Protein AF-A0A5E5BKD4-F1 (afdb_monomer)

Organism: NCBI:txid2508287

Sequence (301 aa):
MRLITSFNDVFVVVASALLMFGTVWLTTSLPPWLGALISAALFWALSEIFVRRRRMALPALCYSFGFIAAFASIGFTGIEAVRGLGEYAPTSPETEGLWLNAQLLFALLLSYAGVGIGTLLYWRRFHVPVTIAMGIGGAVCLTWLFVLVLGENLIDAMRVADIVAGLAIFAWALRWDARDPQRTTIRSDIAFWLHLLAACMVTHPIFWAIMPDYPIAAIAVFVLLTLISLVIDRRALMMSSLLYVISAILNVMVTSTATQSLAVVAIVVGGALLILSAFWHPSRAAVLKLLPAQWRARLPR

Structure (mmCIF, N/CA/C/O backbone):
data_AF-A0A5E5BKD4-F1
#
_entry.id   AF-A0A5E5BKD4-F1
#
loop_
_atom_site.group_PDB
_atom_site.id
_atom_site.type_symbol
_atom_site.label_atom_id
_atom_site.label_alt_id
_atom_site.label_comp_id
_atom_site.label_asym_id
_atom_site.label_entity_id
_atom_site.label_seq_id
_atom_site.pdbx_PDB_ins_code
_atom_site.Cartn_x
_atom_site.Cartn_y
_atom_site.Cartn_z
_atom_site.occupancy
_atom_site.B_iso_or_equiv
_atom_site.auth_seq_id
_atom_site.auth_comp_id
_atom_site.auth_asym_id
_atom_site.auth_atom_id
_atom_site.pdbx_PDB_model_num
ATOM 1 N N . MET A 1 1 ? 7.547 -1.290 17.028 1.00 46.94 1 MET A N 1
ATOM 2 C CA . MET A 1 1 ? 8.523 -0.274 16.552 1.00 46.94 1 MET A CA 1
ATOM 3 C C . MET A 1 1 ? 8.038 1.139 16.879 1.00 46.94 1 MET A C 1
ATOM 5 O O . MET A 1 1 ? 6.863 1.409 16.673 1.00 46.94 1 MET A O 1
ATOM 9 N N . ARG A 1 2 ? 8.886 2.038 17.404 1.00 46.84 2 ARG A N 1
ATOM 10 C CA . ARG A 1 2 ? 8.563 3.479 17.486 1.00 46.84 2 ARG A CA 1
ATOM 11 C C . ARG A 1 2 ? 8.948 4.108 16.136 1.00 46.84 2 ARG A C 1
ATOM 13 O O . ARG A 1 2 ? 10.128 4.135 15.818 1.00 46.84 2 ARG A O 1
ATOM 20 N N . LEU A 1 3 ? 7.968 4.524 15.328 1.00 54.09 3 LEU A N 1
ATOM 21 C CA . LEU A 1 3 ? 8.172 4.941 13.925 1.00 54.09 3 LEU A CA 1
ATOM 22 C C . LEU A 1 3 ? 8.811 6.333 13.747 1.00 54.09 3 LEU A C 1
ATOM 24 O O . LEU A 1 3 ? 9.322 6.616 12.672 1.00 54.09 3 LEU A O 1
ATOM 28 N N . ILE A 1 4 ? 8.817 7.178 14.783 1.00 56.12 4 ILE A N 1
ATOM 29 C CA . ILE A 1 4 ? 9.504 8.478 14.801 1.00 56.12 4 ILE A CA 1
ATOM 30 C C . ILE A 1 4 ? 10.088 8.650 16.208 1.00 56.12 4 ILE A C 1
ATOM 32 O O . ILE A 1 4 ? 9.385 9.052 17.131 1.00 56.12 4 ILE A O 1
ATOM 36 N N . THR A 1 5 ? 11.342 8.252 16.427 1.00 58.50 5 THR A N 1
ATOM 37 C CA . THR A 1 5 ? 12.022 8.443 17.728 1.00 58.50 5 THR A CA 1
ATOM 38 C C . THR A 1 5 ? 12.967 9.634 17.739 1.00 58.50 5 THR A C 1
ATOM 40 O O . THR A 1 5 ? 13.358 10.077 18.815 1.00 58.50 5 THR A O 1
ATOM 43 N N . SER A 1 6 ? 13.341 10.160 16.570 1.00 68.50 6 SER A N 1
ATOM 44 C CA . SER A 1 6 ? 14.311 11.243 16.451 1.00 68.50 6 SER A CA 1
ATOM 45 C C . SER A 1 6 ? 14.058 12.060 15.185 1.00 68.50 6 SER A C 1
ATOM 47 O O . SER A 1 6 ? 13.850 11.493 14.117 1.00 68.50 6 SER A O 1
ATOM 49 N N . PHE A 1 7 ? 14.141 13.389 15.286 1.00 83.69 7 PHE A N 1
ATOM 50 C CA . PHE A 1 7 ? 14.171 14.319 14.144 1.00 83.69 7 PHE A CA 1
ATOM 51 C C . PHE A 1 7 ? 15.230 13.924 13.089 1.00 83.69 7 PHE A C 1
ATOM 53 O O . PHE A 1 7 ? 15.078 14.195 11.900 1.00 83.69 7 PHE A O 1
ATOM 60 N N . ASN A 1 8 ? 16.262 13.193 13.520 1.00 88.56 8 ASN A N 1
ATOM 61 C CA . ASN A 1 8 ? 17.289 12.608 12.668 1.00 88.56 8 ASN A CA 1
ATOM 62 C C . ASN A 1 8 ? 16.731 11.643 11.602 1.00 88.56 8 ASN A C 1
ATOM 64 O O . ASN A 1 8 ? 17.216 11.650 10.475 1.00 88.56 8 ASN A O 1
ATOM 68 N N . ASP A 1 9 ? 15.702 10.848 11.916 1.00 91.19 9 ASP A N 1
ATOM 69 C CA . ASP A 1 9 ? 15.107 9.906 10.954 1.00 91.19 9 ASP A CA 1
ATOM 70 C C . ASP A 1 9 ? 14.473 10.657 9.776 1.00 91.19 9 ASP A C 1
ATOM 72 O O . ASP A 1 9 ? 14.642 10.268 8.620 1.00 91.19 9 ASP A O 1
ATOM 76 N N . VAL A 1 10 ? 13.791 11.770 10.065 1.00 91.25 10 VAL A N 1
ATOM 77 C CA . VAL A 1 10 ? 13.170 12.629 9.048 1.00 91.25 10 VAL A CA 1
ATOM 78 C C . VAL A 1 10 ? 14.241 13.291 8.187 1.00 91.25 10 VAL A C 1
ATOM 80 O O . VAL A 1 10 ? 14.150 13.242 6.962 1.00 91.25 10 VAL A O 1
ATOM 83 N N . PHE A 1 11 ? 15.288 13.848 8.805 1.00 94.00 11 PHE A N 1
ATOM 84 C CA . PHE A 1 11 ? 16.399 14.463 8.076 1.00 94.00 11 PHE A CA 1
ATOM 85 C C . PHE A 1 11 ? 17.062 13.479 7.101 1.00 94.00 11 PHE A C 1
ATOM 87 O O . PHE A 1 11 ? 17.292 13.817 5.941 1.00 94.00 11 PHE A O 1
ATOM 94 N N . VAL A 1 12 ? 17.308 12.239 7.538 1.00 95.12 12 VAL A N 1
ATOM 95 C CA . VAL A 1 12 ? 17.889 11.183 6.694 1.00 95.12 12 VAL A CA 1
ATOM 96 C C . VAL A 1 12 ? 16.982 10.840 5.510 1.00 95.12 12 VAL A C 1
ATOM 98 O O . VAL A 1 12 ? 17.474 10.686 4.392 1.00 95.12 12 VAL A O 1
ATOM 101 N N . VAL A 1 13 ? 15.666 10.747 5.718 1.00 95.50 13 VAL A N 1
ATOM 102 C CA . VAL A 1 13 ? 14.711 10.485 4.626 1.00 95.50 13 VAL A CA 1
ATOM 103 C C . VAL A 1 13 ? 14.666 11.639 3.629 1.00 95.50 13 VAL A C 1
ATOM 105 O O . VAL A 1 13 ? 14.677 11.399 2.427 1.00 95.50 13 VAL A O 1
ATOM 108 N N . VAL A 1 14 ? 14.677 12.889 4.092 1.00 96.19 14 VAL A N 1
ATOM 109 C CA . VAL A 1 14 ? 14.694 14.053 3.192 1.00 96.19 14 VAL A CA 1
ATOM 110 C C . VAL A 1 14 ? 16.001 14.108 2.396 1.00 96.19 14 VAL A C 1
ATOM 112 O O . VAL A 1 14 ? 15.972 14.254 1.176 1.00 96.19 14 VAL A O 1
ATOM 115 N N . ALA A 1 15 ? 17.149 13.928 3.055 1.00 97.12 15 ALA A N 1
ATOM 116 C CA . ALA A 1 15 ? 18.452 13.936 2.393 1.00 97.12 15 ALA A CA 1
ATOM 117 C C . ALA A 1 15 ? 18.586 12.802 1.362 1.00 97.12 15 ALA A C 1
ATOM 119 O O . ALA A 1 15 ? 19.076 13.018 0.255 1.00 97.12 15 ALA A O 1
ATOM 120 N N . SER A 1 16 ? 18.116 11.599 1.699 1.00 97.00 16 SER A N 1
ATOM 121 C CA . SER A 1 16 ? 18.092 10.477 0.757 1.00 97.00 16 SER A CA 1
ATOM 122 C C . SER A 1 16 ? 17.102 10.700 -0.385 1.00 97.00 16 SER A C 1
ATOM 124 O O . SER A 1 16 ? 17.442 10.392 -1.519 1.00 97.00 16 SER A O 1
ATOM 126 N N . ALA A 1 17 ? 15.930 11.294 -0.146 1.00 96.81 17 ALA A N 1
ATOM 127 C CA . ALA A 1 17 ? 14.998 11.648 -1.216 1.00 96.81 17 ALA A CA 1
ATOM 128 C C . ALA A 1 17 ? 15.624 12.636 -2.217 1.00 96.81 17 ALA A C 1
ATOM 130 O O . ALA A 1 17 ? 15.510 12.427 -3.422 1.00 96.81 17 ALA A O 1
ATOM 131 N N . LEU A 1 18 ? 16.350 13.652 -1.735 1.00 97.81 18 LEU A N 1
ATOM 132 C CA . LEU A 1 18 ? 17.100 14.583 -2.589 1.00 97.81 18 LEU A CA 1
ATOM 133 C C . LEU A 1 18 ? 18.214 13.878 -3.376 1.00 97.81 18 LEU A C 1
ATOM 135 O O . LEU A 1 18 ? 18.379 14.133 -4.568 1.00 97.81 18 LEU A O 1
ATOM 139 N N . LEU A 1 19 ? 18.946 12.959 -2.737 1.00 97.81 19 LEU A N 1
ATOM 140 C CA . LEU A 1 19 ? 19.961 12.139 -3.405 1.00 97.81 19 LEU A CA 1
ATOM 141 C C . LEU A 1 19 ? 19.348 11.279 -4.520 1.00 97.81 19 LEU A C 1
ATOM 143 O O . LEU A 1 19 ? 19.903 11.204 -5.617 1.00 97.81 19 LEU A O 1
ATOM 147 N N . MET A 1 20 ? 18.204 10.645 -4.257 1.00 97.38 20 MET A N 1
ATOM 148 C CA . MET A 1 20 ? 17.513 9.823 -5.251 1.00 97.38 20 MET A CA 1
ATOM 149 C C . MET A 1 20 ? 16.960 10.673 -6.388 1.00 97.38 20 MET A C 1
ATOM 151 O O . MET A 1 20 ? 17.123 10.300 -7.544 1.00 97.38 20 MET A O 1
ATOM 155 N N . PHE A 1 21 ? 16.395 11.843 -6.085 1.00 97.06 21 PHE A N 1
ATOM 156 C CA . PHE A 1 21 ? 15.967 12.798 -7.103 1.00 97.06 21 PHE A CA 1
ATOM 157 C C . PHE A 1 21 ? 17.129 13.201 -8.021 1.00 97.06 21 PHE A C 1
ATOM 159 O O . PHE A 1 21 ? 17.024 13.071 -9.239 1.00 97.06 21 PHE A O 1
ATOM 166 N N . GLY A 1 22 ? 18.265 13.611 -7.445 1.00 97.50 22 GLY A N 1
ATOM 167 C CA . GLY A 1 22 ? 19.459 13.969 -8.214 1.00 97.50 22 GLY A CA 1
ATOM 168 C C . GLY A 1 22 ? 19.999 12.800 -9.041 1.00 97.50 22 GLY A C 1
ATOM 169 O O . GLY A 1 22 ? 20.386 12.987 -10.190 1.00 97.50 22 GLY A O 1
ATOM 170 N N . THR A 1 23 ? 19.964 11.581 -8.496 1.00 96.62 23 THR A N 1
ATOM 171 C CA . THR A 1 23 ? 20.394 10.373 -9.216 1.00 96.62 23 THR A CA 1
ATOM 172 C C . THR A 1 23 ? 19.500 10.096 -10.418 1.00 96.62 23 THR A C 1
ATOM 174 O O . THR A 1 23 ? 20.003 9.889 -11.520 1.00 96.62 23 THR A O 1
ATOM 177 N N . VAL A 1 24 ? 18.178 10.106 -10.230 1.00 94.50 24 VAL A N 1
ATOM 178 C CA . VAL A 1 24 ? 17.222 9.892 -11.324 1.00 94.50 24 VAL A CA 1
ATOM 179 C C . VAL A 1 24 ? 17.423 10.953 -12.403 1.00 94.50 24 VAL A C 1
ATOM 181 O O . VAL A 1 24 ? 17.514 10.606 -13.574 1.00 94.50 24 VAL A O 1
ATOM 184 N N . TRP A 1 25 ? 17.604 12.219 -12.016 1.00 96.44 25 TRP A N 1
ATOM 185 C CA . TRP A 1 25 ? 17.859 13.309 -12.960 1.00 96.44 25 TRP A CA 1
ATOM 186 C C . TRP A 1 25 ? 19.148 13.108 -13.772 1.00 96.44 25 TRP A C 1
ATOM 188 O O . TRP A 1 25 ? 19.137 13.229 -14.995 1.00 96.44 25 TRP A O 1
ATOM 198 N N . LEU A 1 26 ? 20.254 12.753 -13.112 1.00 96.50 26 LEU A N 1
ATOM 199 C CA . LEU A 1 26 ? 21.554 12.537 -13.760 1.00 96.50 26 LEU A CA 1
ATOM 200 C C . LEU A 1 26 ? 21.604 11.275 -14.630 1.00 96.50 26 LEU A C 1
ATOM 202 O O . LEU A 1 26 ? 22.435 11.185 -15.529 1.00 96.50 26 LEU A O 1
ATOM 206 N N . THR A 1 27 ? 20.732 10.301 -14.370 1.00 95.25 27 THR A N 1
ATOM 207 C CA . THR A 1 27 ? 20.682 9.033 -15.114 1.00 95.25 27 THR A CA 1
ATOM 208 C C . THR A 1 27 ? 19.693 9.054 -16.279 1.00 95.25 27 THR A C 1
ATOM 210 O O . THR A 1 27 ? 19.587 8.056 -16.983 1.00 95.25 27 THR A O 1
ATOM 213 N N . THR A 1 28 ? 19.026 10.184 -16.546 1.00 91.81 28 THR A N 1
ATOM 214 C CA . THR A 1 28 ? 18.088 10.337 -17.678 1.00 91.81 28 THR A CA 1
ATOM 215 C C . THR A 1 28 ? 18.731 10.106 -19.046 1.00 91.81 28 THR A C 1
ATOM 217 O O . THR A 1 28 ? 18.066 9.615 -19.951 1.00 91.81 28 THR A O 1
ATOM 220 N N . SER A 1 29 ? 20.022 10.415 -19.197 1.00 93.06 29 SER A N 1
ATOM 221 C CA . SER A 1 29 ? 20.776 10.160 -20.433 1.00 93.06 29 SER A CA 1
ATOM 222 C C . SER A 1 29 ? 21.248 8.707 -20.578 1.00 93.06 29 SER A C 1
ATOM 224 O O . SER A 1 29 ? 21.808 8.349 -21.612 1.00 93.06 29 SER A O 1
ATOM 226 N N . LEU A 1 30 ? 21.100 7.882 -19.537 1.00 91.75 30 LEU A N 1
ATOM 227 C CA . LEU A 1 30 ? 21.454 6.463 -19.561 1.00 91.75 30 LEU A CA 1
ATOM 228 C C . LEU A 1 30 ? 20.245 5.619 -19.988 1.00 91.75 30 LEU A C 1
ATOM 230 O O . LEU A 1 30 ? 19.106 6.069 -19.865 1.00 91.75 30 LEU A O 1
ATOM 234 N N . PRO A 1 31 ? 20.459 4.360 -20.412 1.00 90.00 31 PRO A N 1
ATOM 235 C CA . PRO A 1 31 ? 19.358 3.428 -20.611 1.00 90.00 31 PRO A CA 1
ATOM 236 C C . PRO A 1 31 ? 18.480 3.334 -19.346 1.00 90.00 31 PRO A C 1
ATOM 238 O O . PRO A 1 31 ? 19.030 3.151 -18.252 1.00 90.00 31 PRO A O 1
ATOM 241 N N . PRO A 1 32 ? 17.139 3.410 -19.440 1.00 89.69 32 PRO A N 1
ATOM 242 C CA . PRO A 1 32 ? 16.294 3.543 -18.249 1.00 89.69 32 PRO A CA 1
ATOM 243 C C . PRO A 1 32 ? 16.401 2.361 -17.265 1.00 89.69 32 PRO A C 1
ATOM 245 O O . PRO A 1 32 ? 16.364 2.556 -16.048 1.00 89.69 32 PRO A O 1
ATOM 248 N N . TRP A 1 33 ? 16.649 1.145 -17.767 1.00 87.81 33 TRP A N 1
ATOM 249 C CA . TRP A 1 33 ? 16.914 -0.037 -16.934 1.00 87.81 33 TRP A CA 1
ATOM 250 C C . TRP A 1 33 ? 18.193 0.106 -16.091 1.00 87.81 33 TRP A C 1
ATOM 252 O O . TRP A 1 33 ? 18.252 -0.376 -14.958 1.00 87.81 33 TRP A O 1
ATOM 262 N N . LEU A 1 34 ? 19.210 0.804 -16.612 1.00 90.88 34 LEU A N 1
ATOM 263 C CA . LEU A 1 34 ? 20.454 1.076 -15.897 1.00 90.88 34 LEU A CA 1
ATOM 264 C C . LEU A 1 34 ? 20.232 2.138 -14.816 1.00 90.88 34 LEU A C 1
ATOM 266 O O . LEU A 1 34 ? 20.712 1.974 -13.696 1.00 90.88 34 LEU A O 1
ATOM 270 N N . GLY A 1 35 ? 19.443 3.178 -15.107 1.00 93.31 35 GLY A N 1
ATOM 271 C CA . GLY A 1 35 ? 19.014 4.160 -14.102 1.00 93.31 35 GLY A CA 1
ATOM 272 C C . GLY A 1 35 ? 18.247 3.512 -12.939 1.00 93.31 35 GLY A C 1
ATOM 273 O O . GLY A 1 35 ? 18.502 3.816 -11.767 1.00 93.31 35 GLY A O 1
ATOM 274 N N . ALA A 1 36 ? 17.374 2.545 -13.241 1.00 93.06 36 ALA A N 1
ATOM 275 C CA . ALA A 1 36 ? 16.662 1.758 -12.236 1.00 93.06 36 ALA A CA 1
ATOM 276 C C . ALA A 1 36 ? 17.609 0.878 -11.396 1.00 93.06 36 ALA A C 1
ATOM 278 O O . ALA A 1 36 ? 17.498 0.859 -10.168 1.00 93.06 36 ALA A O 1
ATOM 279 N N . LEU A 1 37 ? 18.593 0.215 -12.017 1.00 93.50 37 LEU A N 1
ATOM 280 C CA . LEU A 1 37 ? 19.619 -0.560 -11.303 1.00 93.50 37 LEU A CA 1
ATOM 281 C C . LEU A 1 37 ? 20.487 0.307 -10.385 1.00 93.50 37 LEU A C 1
ATOM 283 O O . LEU A 1 37 ? 20.736 -0.079 -9.243 1.00 93.50 37 LEU A O 1
ATOM 287 N N . ILE A 1 38 ? 20.924 1.480 -10.853 1.00 96.31 38 ILE A N 1
ATOM 288 C CA . ILE A 1 38 ? 21.680 2.443 -10.037 1.00 96.31 38 ILE A CA 1
ATOM 289 C C . ILE A 1 38 ? 20.829 2.873 -8.837 1.00 96.31 38 ILE A C 1
ATOM 291 O O . ILE A 1 38 ? 21.308 2.867 -7.702 1.00 96.31 38 ILE A O 1
ATOM 295 N N . SER A 1 39 ? 19.546 3.170 -9.065 1.00 96.25 39 SER A N 1
ATOM 296 C CA . SER A 1 39 ? 18.613 3.529 -7.991 1.00 96.25 39 SER A CA 1
ATOM 297 C C . SER A 1 39 ? 18.440 2.396 -6.971 1.00 96.25 39 SER A C 1
ATOM 299 O O . SER A 1 39 ? 18.497 2.629 -5.761 1.00 96.25 39 SER A O 1
ATOM 301 N N . ALA A 1 40 ? 18.292 1.152 -7.434 1.00 96.44 40 ALA A N 1
ATOM 302 C CA . ALA A 1 40 ? 18.211 -0.022 -6.568 1.00 96.44 40 ALA A CA 1
ATOM 303 C C . ALA A 1 40 ? 19.500 -0.224 -5.751 1.00 96.44 40 ALA A C 1
ATOM 305 O O . ALA A 1 40 ? 19.440 -0.489 -4.547 1.00 96.44 40 ALA A O 1
ATOM 306 N N . ALA A 1 41 ? 20.669 -0.049 -6.375 1.00 97.06 41 ALA A N 1
ATOM 307 C CA . ALA A 1 41 ? 21.965 -0.143 -5.709 1.00 97.06 41 ALA A CA 1
ATOM 308 C C . ALA A 1 41 ? 22.136 0.935 -4.626 1.00 97.06 41 ALA A C 1
ATOM 310 O O . ALA A 1 41 ? 22.614 0.633 -3.530 1.00 97.06 41 ALA A O 1
ATOM 311 N N . LEU A 1 42 ? 21.691 2.169 -4.887 1.00 97.69 42 LEU A N 1
ATOM 312 C CA . LEU A 1 42 ? 21.705 3.242 -3.892 1.00 97.69 42 LEU A CA 1
ATOM 313 C C . LEU A 1 42 ? 20.774 2.950 -2.718 1.00 97.69 42 LEU A C 1
ATOM 315 O O . LEU A 1 42 ? 21.213 3.062 -1.573 1.00 97.69 42 LEU A O 1
ATOM 319 N N . PHE A 1 43 ? 19.531 2.517 -2.961 1.00 97.94 43 PHE A N 1
ATOM 320 C CA . PHE A 1 43 ? 18.638 2.118 -1.868 1.00 97.94 43 PHE A CA 1
ATOM 321 C C . PHE A 1 43 ? 19.239 0.985 -1.034 1.00 97.94 43 PHE A C 1
ATOM 323 O O . PHE A 1 43 ? 19.191 1.038 0.193 1.00 97.94 43 PHE A O 1
ATOM 330 N N . TRP A 1 44 ? 19.874 -0.004 -1.669 1.00 97.88 44 TRP A N 1
ATOM 331 C CA . TRP A 1 44 ? 20.572 -1.073 -0.956 1.00 97.88 44 TRP A CA 1
ATOM 332 C C . TRP A 1 44 ? 21.727 -0.547 -0.091 1.00 97.88 44 TRP A C 1
ATOM 334 O O . TRP A 1 44 ? 21.831 -0.902 1.086 1.00 97.88 44 TRP A O 1
ATOM 344 N N . ALA A 1 45 ? 22.580 0.319 -0.648 1.00 97.75 45 ALA A N 1
ATOM 345 C CA . ALA A 1 45 ? 23.715 0.908 0.062 1.00 97.75 45 ALA A CA 1
ATOM 346 C C . ALA A 1 45 ? 23.263 1.772 1.252 1.00 97.75 45 ALA A C 1
ATOM 348 O O . ALA A 1 45 ? 23.792 1.640 2.360 1.00 97.75 45 ALA A O 1
ATOM 349 N N . LEU A 1 46 ? 22.237 2.604 1.052 1.00 97.38 46 LEU A N 1
ATOM 350 C CA . LEU A 1 46 ? 21.618 3.398 2.113 1.00 97.38 46 LEU A CA 1
ATOM 351 C C . LEU A 1 46 ? 21.018 2.498 3.198 1.00 97.38 46 LEU A C 1
ATOM 353 O O . LEU A 1 46 ? 21.212 2.765 4.387 1.00 97.38 46 LEU A O 1
ATOM 357 N N . SER A 1 47 ? 20.358 1.401 2.825 1.00 97.25 47 SER A N 1
ATOM 358 C CA . SER A 1 47 ? 19.815 0.436 3.784 1.00 97.25 47 SER A CA 1
ATOM 359 C C . SER A 1 47 ? 20.897 -0.285 4.584 1.00 97.25 47 SER A C 1
ATOM 361 O O . SER A 1 47 ? 20.741 -0.491 5.789 1.00 97.25 47 SER A O 1
ATOM 363 N N . GLU A 1 48 ? 22.043 -0.602 3.988 1.00 97.31 48 GLU A N 1
ATOM 364 C CA . GLU A 1 48 ? 23.170 -1.190 4.719 1.00 97.31 48 GLU A CA 1
ATOM 365 C C . GLU A 1 48 ? 23.677 -0.262 5.837 1.00 97.31 48 GLU A C 1
ATOM 367 O O . GLU A 1 48 ? 24.032 -0.726 6.923 1.00 97.31 48 GLU A O 1
ATOM 372 N N . ILE A 1 49 ? 23.646 1.053 5.621 1.00 95.88 49 ILE A N 1
ATOM 373 C CA . ILE A 1 49 ? 24.084 2.041 6.613 1.00 95.88 49 ILE A CA 1
ATOM 374 C C . ILE A 1 49 ? 22.963 2.351 7.613 1.00 95.88 49 ILE A C 1
ATOM 376 O O . ILE A 1 49 ? 23.123 2.153 8.819 1.00 95.88 49 ILE A O 1
ATOM 380 N N . PHE A 1 50 ? 21.822 2.846 7.141 1.00 94.8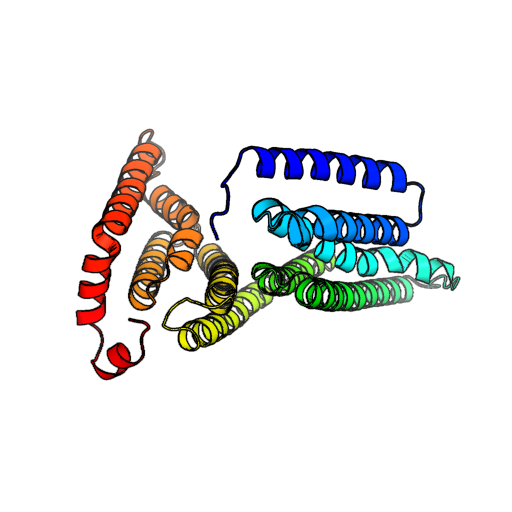8 50 PHE A N 1
ATOM 381 C CA . PHE A 1 50 ? 20.790 3.425 8.004 1.00 94.88 50 PHE A CA 1
ATOM 382 C C . PHE A 1 50 ? 19.832 2.382 8.588 1.00 94.88 50 PHE A C 1
ATOM 384 O O . PHE A 1 50 ? 19.394 2.523 9.731 1.00 94.88 50 PHE A O 1
ATOM 391 N N . VAL A 1 51 ? 19.552 1.304 7.853 1.00 94.56 51 VAL A N 1
ATOM 392 C CA . VAL A 1 51 ? 18.647 0.239 8.313 1.00 94.56 51 VAL A CA 1
ATOM 393 C C . VAL A 1 51 ? 19.423 -0.805 9.103 1.00 94.56 51 VAL A C 1
ATOM 395 O O . VAL A 1 51 ? 19.101 -1.067 10.258 1.00 94.56 51 VAL A O 1
ATOM 398 N N . ARG A 1 52 ? 20.494 -1.372 8.536 1.00 93.94 52 ARG A N 1
ATOM 399 C CA . ARG A 1 52 ? 21.222 -2.470 9.190 1.00 93.94 52 ARG A CA 1
ATOM 400 C C . ARG A 1 52 ? 22.099 -1.993 10.347 1.00 93.94 52 ARG A C 1
ATOM 402 O O . ARG A 1 52 ? 22.026 -2.564 11.435 1.00 93.94 52 ARG A O 1
ATOM 409 N N . ARG A 1 53 ? 22.943 -0.976 10.126 1.00 92.25 53 ARG A N 1
ATOM 410 C CA . ARG A 1 53 ? 23.883 -0.497 11.159 1.00 92.25 53 ARG A CA 1
ATOM 411 C C . ARG A 1 53 ? 23.223 0.475 12.133 1.00 92.25 53 ARG A C 1
ATOM 413 O O . ARG A 1 53 ? 23.380 0.301 13.336 1.00 92.25 53 ARG A O 1
ATOM 420 N N . ARG A 1 54 ? 22.473 1.468 11.637 1.00 90.25 54 ARG A N 1
ATOM 421 C CA . ARG A 1 54 ? 21.835 2.491 12.493 1.00 90.25 54 ARG A CA 1
ATOM 422 C C . ARG A 1 54 ? 20.434 2.129 13.004 1.00 90.25 54 ARG A C 1
ATOM 424 O O . ARG A 1 54 ? 19.939 2.833 13.875 1.00 90.25 54 ARG A O 1
ATOM 431 N N . ARG A 1 55 ? 19.822 1.036 12.524 1.00 89.69 55 ARG A N 1
ATOM 432 C CA . ARG A 1 55 ? 18.525 0.503 12.998 1.00 89.69 55 ARG A CA 1
ATOM 433 C C . ARG A 1 55 ? 17.382 1.533 13.009 1.00 89.69 55 ARG A C 1
ATOM 435 O O . ARG A 1 55 ? 16.542 1.514 13.906 1.00 89.69 55 ARG A O 1
ATOM 442 N N . MET A 1 56 ? 17.347 2.421 12.014 1.00 90.62 56 MET A N 1
ATOM 443 C CA . MET A 1 56 ? 16.312 3.455 11.876 1.00 90.62 56 MET A CA 1
ATOM 444 C C . MET A 1 56 ? 15.042 2.890 11.229 1.00 90.62 56 MET A C 1
ATOM 446 O O . MET A 1 56 ? 15.127 2.121 10.271 1.00 90.62 56 MET A O 1
ATOM 450 N N . ALA A 1 57 ? 13.863 3.279 11.725 1.00 89.00 57 ALA A N 1
ATOM 451 C CA . ALA A 1 57 ? 12.590 2.686 11.300 1.00 89.00 57 ALA A CA 1
ATOM 452 C C . ALA A 1 57 ? 11.974 3.388 10.079 1.00 89.00 57 ALA A C 1
ATOM 454 O O . ALA A 1 57 ? 11.549 2.716 9.139 1.00 89.00 57 ALA A O 1
ATOM 455 N N . LEU A 1 58 ? 11.944 4.726 10.066 1.00 91.31 58 LEU A N 1
ATOM 456 C CA . LEU A 1 58 ? 11.350 5.490 8.963 1.00 91.31 58 LEU A CA 1
ATOM 457 C C . LEU A 1 58 ? 12.155 5.343 7.653 1.00 91.31 58 LEU A C 1
ATOM 459 O O . LEU A 1 58 ? 11.550 4.982 6.642 1.00 91.31 58 LEU A O 1
ATOM 463 N N . PRO A 1 59 ? 13.501 5.484 7.648 1.00 93.94 59 PRO A N 1
ATOM 464 C CA . PRO A 1 59 ? 14.307 5.160 6.473 1.00 93.94 59 PRO A CA 1
ATOM 465 C C . PRO A 1 59 ? 14.098 3.725 5.980 1.00 93.94 59 PRO A C 1
ATOM 467 O O . PRO A 1 59 ? 14.036 3.500 4.777 1.00 93.94 59 PRO A O 1
ATOM 470 N N . ALA A 1 60 ? 13.924 2.749 6.883 1.00 94.19 60 ALA A N 1
ATOM 471 C CA . ALA A 1 60 ? 13.687 1.362 6.483 1.00 94.19 60 ALA A CA 1
ATOM 472 C C . ALA A 1 60 ? 12.414 1.198 5.649 1.00 94.19 60 ALA A C 1
ATOM 474 O O . ALA A 1 60 ? 12.426 0.445 4.673 1.00 94.19 60 ALA A O 1
ATOM 475 N N . LEU A 1 61 ? 11.349 1.922 6.004 1.00 94.00 61 LEU A N 1
ATOM 476 C CA . LEU A 1 61 ? 10.106 1.945 5.239 1.00 94.00 61 LEU A CA 1
ATOM 477 C C . LEU A 1 61 ? 10.341 2.554 3.852 1.00 94.00 61 LEU A C 1
ATOM 479 O O . LEU A 1 61 ? 10.077 1.886 2.851 1.00 94.00 61 LEU A O 1
ATOM 483 N N . CYS A 1 62 ? 10.912 3.760 3.785 1.00 96.12 62 CYS A N 1
ATOM 484 C CA . CYS A 1 62 ? 11.161 4.467 2.525 1.00 96.12 62 CYS A CA 1
ATOM 485 C C . CYS A 1 62 ? 12.092 3.690 1.583 1.00 96.12 62 CYS A C 1
ATOM 487 O O . CYS A 1 62 ? 11.803 3.570 0.395 1.00 96.12 62 CYS A O 1
ATOM 489 N N . TYR A 1 63 ? 13.184 3.125 2.101 1.00 97.06 63 TYR A N 1
ATOM 490 C CA . TYR A 1 63 ? 14.168 2.419 1.278 1.00 97.06 63 TYR A CA 1
ATOM 491 C C . TYR A 1 63 ? 13.669 1.052 0.824 1.00 97.06 63 TYR A C 1
ATOM 493 O O . TYR A 1 63 ? 13.986 0.644 -0.287 1.00 97.06 63 TYR A O 1
ATOM 501 N N . SER A 1 64 ? 12.852 0.361 1.630 1.00 96.69 64 SER A N 1
ATOM 502 C CA . SER A 1 64 ? 12.214 -0.887 1.189 1.00 96.69 64 SER A CA 1
ATOM 503 C C . SER A 1 64 ? 11.254 -0.645 0.024 1.00 96.69 64 SER A C 1
ATOM 505 O O . SER A 1 64 ? 11.294 -1.379 -0.961 1.00 96.69 64 SER A O 1
ATOM 507 N N . PHE A 1 65 ? 10.449 0.421 0.104 1.00 96.31 65 PHE A N 1
ATOM 508 C CA . PHE A 1 65 ? 9.555 0.833 -0.973 1.00 96.31 65 PHE A CA 1
ATOM 509 C C . PHE A 1 65 ? 10.345 1.198 -2.229 1.00 96.31 65 PHE A C 1
ATOM 511 O O . PHE A 1 65 ? 10.111 0.628 -3.290 1.00 96.31 65 PHE A O 1
ATOM 518 N N . GLY A 1 66 ? 11.325 2.093 -2.090 1.00 96.69 66 GLY A N 1
ATOM 519 C CA . GLY A 1 66 ? 12.146 2.548 -3.204 1.00 96.69 66 GLY A CA 1
ATOM 520 C C . GLY A 1 66 ? 12.922 1.417 -3.882 1.00 96.69 66 GLY A C 1
ATOM 521 O O . GLY A 1 66 ? 12.972 1.358 -5.107 1.00 96.69 66 GLY A O 1
ATOM 522 N N . PHE A 1 67 ? 13.473 0.480 -3.107 1.00 97.25 67 PHE A N 1
ATOM 523 C CA . PHE A 1 67 ? 14.183 -0.683 -3.638 1.00 97.25 67 PHE A CA 1
ATOM 524 C C . PHE A 1 67 ? 13.261 -1.607 -4.440 1.00 97.25 67 PHE A C 1
ATOM 526 O O . PHE A 1 67 ? 13.603 -1.988 -5.557 1.00 97.25 67 PHE A O 1
ATOM 533 N N . ILE A 1 68 ? 12.082 -1.947 -3.902 1.00 96.56 68 ILE A N 1
ATOM 534 C CA . ILE A 1 68 ? 11.101 -2.790 -4.605 1.00 96.56 68 ILE A CA 1
ATOM 535 C C . ILE A 1 68 ? 10.593 -2.078 -5.865 1.00 96.56 68 ILE A C 1
ATOM 537 O O . ILE A 1 68 ? 10.507 -2.707 -6.915 1.00 96.56 68 ILE A O 1
ATOM 541 N N . ALA A 1 69 ? 10.313 -0.774 -5.788 1.00 95.25 69 ALA A N 1
ATOM 542 C CA . ALA A 1 69 ? 9.873 0.023 -6.931 1.00 95.25 69 ALA A CA 1
ATOM 543 C C . ALA A 1 69 ? 10.944 0.105 -8.030 1.00 95.25 69 ALA A C 1
ATOM 545 O O . ALA A 1 69 ? 10.621 -0.047 -9.205 1.00 95.25 69 ALA A O 1
ATOM 546 N N . ALA A 1 70 ? 12.218 0.277 -7.660 1.00 94.94 70 ALA A N 1
ATOM 547 C CA . ALA A 1 70 ? 13.331 0.262 -8.607 1.00 94.94 70 ALA A CA 1
ATOM 548 C C . ALA A 1 70 ? 13.497 -1.115 -9.271 1.00 94.94 70 ALA A C 1
ATOM 550 O O . ALA A 1 70 ? 13.728 -1.199 -10.469 1.00 94.94 70 ALA A O 1
ATOM 551 N N . PHE A 1 71 ? 13.324 -2.211 -8.526 1.00 93.62 71 PHE A N 1
ATOM 552 C CA . PHE A 1 71 ? 13.340 -3.554 -9.111 1.00 93.62 71 PHE A CA 1
ATOM 553 C C . PHE A 1 71 ? 12.146 -3.817 -10.036 1.00 93.62 71 PHE A C 1
ATOM 555 O O . PHE A 1 71 ? 12.306 -4.456 -11.074 1.00 93.62 71 PHE A O 1
ATOM 562 N N . ALA A 1 72 ? 10.961 -3.317 -9.682 1.00 93.19 72 ALA A N 1
ATOM 563 C CA . ALA A 1 72 ? 9.780 -3.401 -10.532 1.00 93.19 72 ALA A CA 1
ATOM 564 C C . ALA A 1 72 ? 9.980 -2.622 -11.843 1.00 93.19 72 ALA A C 1
ATOM 566 O O . ALA A 1 72 ? 9.661 -3.129 -12.915 1.00 93.19 72 ALA A O 1
ATOM 567 N N . SER A 1 73 ? 10.560 -1.417 -11.779 1.00 90.75 73 SER A N 1
ATOM 568 C CA . SER A 1 73 ? 10.746 -0.566 -12.958 1.00 90.75 73 SER A CA 1
ATOM 569 C C . SER A 1 73 ? 11.771 -1.108 -13.954 1.00 90.75 73 SER A C 1
ATOM 571 O O . SER A 1 73 ? 11.653 -0.806 -15.140 1.00 90.75 73 SER A O 1
ATOM 573 N N . ILE A 1 74 ? 12.725 -1.951 -13.531 1.00 86.81 74 ILE A N 1
ATOM 574 C CA . ILE A 1 74 ? 13.638 -2.657 -14.450 1.00 86.81 74 ILE A CA 1
ATOM 575 C C . ILE A 1 74 ? 12.848 -3.492 -15.465 1.00 86.81 74 ILE A C 1
ATOM 577 O O . ILE A 1 74 ? 13.203 -3.506 -16.639 1.00 86.81 74 ILE A O 1
ATOM 581 N N . GLY A 1 75 ? 11.767 -4.160 -15.048 1.00 80.44 75 GLY A N 1
ATOM 582 C CA . GLY A 1 75 ? 10.946 -4.955 -15.965 1.00 80.44 75 GLY A CA 1
ATOM 583 C C . GLY A 1 75 ? 10.216 -4.097 -16.996 1.00 80.44 75 GLY A C 1
ATOM 584 O O . GLY A 1 75 ? 10.218 -4.420 -18.180 1.00 80.44 75 GLY A O 1
ATOM 585 N N . PHE A 1 76 ? 9.663 -2.967 -16.554 1.00 78.12 76 PHE A N 1
ATOM 586 C CA . PHE A 1 76 ? 8.965 -2.014 -17.417 1.00 78.12 76 PHE A CA 1
ATOM 587 C C . PHE A 1 76 ? 9.909 -1.342 -18.426 1.00 78.12 76 PHE A C 1
ATOM 589 O O . PHE A 1 76 ? 9.594 -1.219 -19.605 1.00 78.12 76 PHE A O 1
ATOM 596 N N . THR A 1 77 ? 11.097 -0.945 -17.974 1.00 80.06 77 THR A N 1
ATOM 597 C CA . THR A 1 77 ? 12.093 -0.228 -18.788 1.00 80.06 77 THR A CA 1
ATOM 598 C C . THR A 1 77 ? 13.000 -1.138 -19.614 1.00 80.06 77 THR A C 1
ATOM 600 O O . THR A 1 77 ? 13.560 -0.714 -20.624 1.00 80.06 77 THR A O 1
ATOM 603 N N . GLY A 1 78 ? 13.141 -2.403 -19.220 1.00 67.06 78 GLY A N 1
ATOM 604 C CA . GLY A 1 78 ? 13.974 -3.392 -19.901 1.00 67.06 78 GLY A CA 1
ATOM 605 C C . GLY A 1 78 ? 13.490 -3.754 -21.306 1.00 67.06 78 GLY A C 1
ATOM 606 O O . GLY A 1 78 ? 14.275 -4.293 -22.084 1.00 67.06 78 GLY A O 1
ATOM 607 N N . ILE A 1 79 ? 12.244 -3.418 -21.675 1.00 66.19 79 ILE A N 1
ATOM 608 C CA . ILE A 1 79 ? 11.739 -3.622 -23.042 1.00 66.19 79 ILE A CA 1
ATOM 609 C C . ILE A 1 79 ? 12.606 -2.885 -24.066 1.00 66.19 79 ILE A C 1
ATOM 611 O O . ILE A 1 79 ? 12.878 -3.441 -25.124 1.00 66.19 79 ILE A O 1
ATOM 615 N N . GLU A 1 80 ? 13.070 -1.665 -23.777 1.00 64.44 8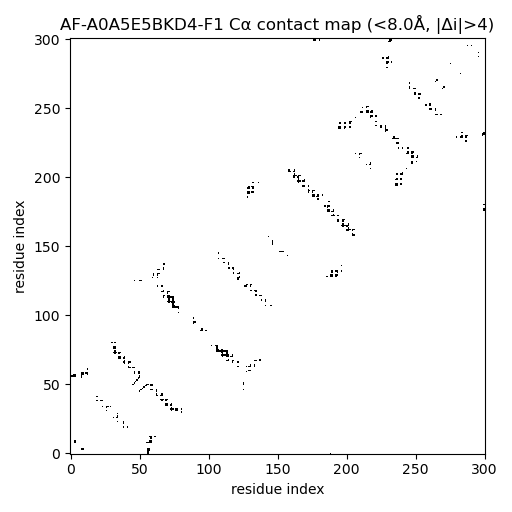0 GLU A N 1
ATOM 616 C CA . GLU A 1 80 ? 13.902 -0.909 -24.727 1.00 64.44 80 GLU A CA 1
ATOM 617 C C . GLU A 1 80 ? 15.227 -1.618 -25.026 1.00 64.44 80 GLU A C 1
ATOM 619 O O . GLU A 1 80 ? 15.682 -1.628 -26.168 1.00 64.44 80 GLU A O 1
ATOM 624 N N . ALA A 1 81 ? 15.804 -2.290 -24.026 1.00 62.47 81 ALA A N 1
ATOM 625 C CA . ALA A 1 81 ? 16.999 -3.104 -24.219 1.00 62.47 81 ALA A CA 1
ATOM 626 C C . ALA A 1 81 ? 16.723 -4.312 -25.129 1.00 62.47 81 ALA A C 1
ATOM 628 O O . ALA A 1 81 ? 17.564 -4.659 -25.951 1.00 62.47 81 ALA A O 1
ATOM 629 N N . VAL A 1 82 ? 15.536 -4.922 -25.024 1.00 60.56 82 VAL A N 1
ATOM 630 C CA . VAL A 1 82 ? 15.111 -6.030 -25.898 1.00 60.56 82 VAL A CA 1
ATOM 631 C C . VAL A 1 82 ? 14.787 -5.538 -27.313 1.00 60.56 82 VAL A C 1
ATOM 633 O O . VAL A 1 82 ? 15.138 -6.213 -28.276 1.00 60.56 82 VAL A O 1
ATOM 636 N N . ARG A 1 83 ? 14.196 -4.343 -27.463 1.00 61.88 83 ARG A N 1
ATOM 637 C CA . ARG A 1 83 ? 13.956 -3.700 -28.771 1.00 61.88 83 ARG A CA 1
ATOM 638 C C . ARG A 1 83 ? 15.257 -3.454 -29.540 1.00 61.88 83 ARG A C 1
ATOM 640 O O . ARG A 1 83 ? 15.280 -3.628 -30.750 1.00 61.88 83 ARG A O 1
ATOM 647 N N . GLY A 1 84 ? 16.344 -3.111 -28.848 1.00 57.62 84 GLY A N 1
ATOM 648 C CA . GLY A 1 84 ? 17.665 -2.948 -29.466 1.00 57.62 84 GLY A CA 1
ATOM 649 C C . GLY A 1 84 ? 18.327 -4.254 -29.931 1.00 57.62 84 GLY A C 1
ATOM 650 O O . GLY A 1 84 ? 19.297 -4.198 -30.681 1.00 57.62 84 GLY A O 1
ATOM 651 N N . LEU A 1 85 ? 17.825 -5.421 -29.505 1.00 56.59 85 LEU A N 1
ATOM 652 C CA . LEU A 1 85 ? 18.380 -6.736 -29.858 1.00 56.59 85 LEU A CA 1
ATOM 653 C C . LEU A 1 85 ? 17.742 -7.359 -31.111 1.00 56.59 85 LEU A C 1
ATOM 655 O O . LEU A 1 85 ? 18.208 -8.403 -31.564 1.00 56.59 85 LEU A O 1
ATOM 659 N N . GLY A 1 86 ? 16.710 -6.741 -31.692 1.00 55.59 86 GLY A N 1
ATOM 660 C CA . GLY A 1 86 ? 16.099 -7.226 -32.927 1.00 55.59 86 GLY A CA 1
ATOM 661 C C . GLY A 1 86 ? 15.316 -6.144 -33.659 1.00 55.59 86 GLY A C 1
ATOM 662 O O . GLY A 1 86 ? 14.312 -5.650 -33.151 1.00 55.59 86 GLY A O 1
ATOM 663 N N . GLU A 1 87 ? 15.740 -5.824 -34.884 1.00 56.41 87 GLU A N 1
ATOM 664 C CA . GLU A 1 87 ? 14.954 -5.047 -35.848 1.00 56.41 87 GLU A CA 1
ATOM 665 C C . GLU A 1 87 ? 13.761 -5.884 -36.330 1.00 56.41 87 GLU A C 1
ATOM 667 O O . GLU A 1 87 ? 13.760 -6.448 -37.422 1.00 56.41 87 GLU A O 1
ATOM 672 N N . TYR A 1 88 ? 12.728 -6.010 -35.500 1.00 62.78 88 TYR A N 1
ATOM 673 C CA . TYR A 1 88 ? 11.429 -6.457 -35.980 1.00 62.78 88 TYR A CA 1
ATOM 674 C C . TYR A 1 88 ? 10.588 -5.226 -36.316 1.00 62.78 88 TYR A C 1
ATOM 676 O O . TYR A 1 88 ? 10.040 -4.575 -35.427 1.00 62.78 88 TYR A O 1
ATOM 684 N N . ALA A 1 89 ? 10.505 -4.899 -37.605 1.00 63.53 89 ALA A N 1
ATOM 685 C CA . ALA A 1 89 ? 9.563 -3.913 -38.120 1.00 63.53 89 ALA A CA 1
ATOM 686 C C . ALA A 1 89 ? 8.237 -4.627 -38.450 1.00 63.53 89 ALA A C 1
ATOM 688 O O . ALA A 1 89 ? 8.222 -5.477 -39.346 1.00 63.53 89 ALA A O 1
ATOM 689 N N . PRO A 1 90 ? 7.124 -4.336 -37.748 1.00 65.62 90 PRO A N 1
ATOM 690 C CA . PRO A 1 90 ? 5.826 -4.890 -38.110 1.00 65.62 90 PRO A CA 1
ATOM 691 C C . PRO A 1 90 ? 5.443 -4.429 -39.522 1.00 65.62 90 PRO A C 1
ATOM 693 O O . PRO A 1 90 ? 5.530 -3.247 -39.842 1.00 65.62 90 PRO A O 1
ATOM 696 N N . THR A 1 91 ? 5.023 -5.359 -40.379 1.00 70.06 91 THR A N 1
ATOM 697 C CA . THR A 1 91 ? 4.689 -5.083 -41.788 1.00 70.06 91 THR A CA 1
ATOM 698 C C . THR A 1 91 ? 3.212 -4.742 -42.005 1.00 70.06 91 THR A C 1
ATOM 700 O O . THR A 1 91 ? 2.836 -4.315 -43.094 1.00 70.06 91 THR A O 1
ATOM 703 N N . SER A 1 92 ? 2.367 -4.911 -40.982 1.00 79.31 92 SER A N 1
ATOM 704 C CA . SER A 1 92 ? 0.934 -4.593 -41.016 1.00 79.31 92 SER A CA 1
ATOM 705 C C . SER A 1 92 ? 0.422 -4.046 -39.668 1.00 79.31 92 SER A C 1
ATOM 707 O O . SER A 1 92 ? 0.988 -4.400 -38.625 1.00 79.31 92 SER A O 1
ATOM 709 N N . PRO A 1 93 ? -0.678 -3.264 -39.653 1.00 78.12 93 PRO A N 1
ATOM 710 C CA . PRO A 1 93 ? -1.267 -2.726 -38.419 1.00 78.12 93 PRO A CA 1
ATOM 711 C C . PRO A 1 93 ? -1.691 -3.810 -37.414 1.00 78.12 93 PRO A C 1
ATOM 713 O O . PRO A 1 93 ? -1.555 -3.642 -36.205 1.00 78.12 93 PRO A O 1
ATOM 716 N N . GLU A 1 94 ? -2.161 -4.962 -37.903 1.00 79.19 94 GLU A N 1
ATOM 717 C CA . GLU A 1 94 ? -2.543 -6.096 -37.051 1.00 79.19 94 GLU A CA 1
ATOM 718 C C . GLU A 1 94 ? -1.322 -6.717 -36.355 1.00 79.19 94 GLU A C 1
ATOM 720 O O . GLU A 1 94 ? -1.350 -7.001 -35.155 1.00 79.19 94 GLU A O 1
ATOM 725 N N . THR A 1 95 ? -0.211 -6.873 -37.086 1.00 78.88 95 THR A N 1
ATOM 726 C CA . THR A 1 95 ? 1.046 -7.373 -36.507 1.00 78.88 95 THR A CA 1
ATOM 727 C C . THR A 1 95 ? 1.672 -6.390 -35.522 1.00 78.88 95 THR A C 1
ATOM 729 O O . THR A 1 95 ? 2.317 -6.826 -34.573 1.00 78.88 95 THR A O 1
ATOM 732 N N . GLU A 1 96 ? 1.465 -5.085 -35.705 1.00 77.75 96 GLU A N 1
ATOM 733 C CA . GLU A 1 96 ? 1.939 -4.047 -34.785 1.00 77.75 96 GLU A CA 1
ATOM 734 C C . GLU A 1 96 ? 1.226 -4.128 -33.428 1.00 77.75 96 GLU A C 1
ATOM 736 O O . GLU A 1 96 ? 1.884 -4.162 -32.386 1.00 77.75 96 GLU A O 1
ATOM 741 N N . GLY A 1 97 ? -0.106 -4.266 -33.432 1.00 77.81 97 GLY A N 1
ATOM 742 C CA . GLY A 1 97 ? -0.895 -4.421 -32.206 1.00 77.81 97 GLY A CA 1
ATOM 743 C C . GLY A 1 97 ? -0.544 -5.690 -31.422 1.00 77.81 97 GLY A C 1
ATOM 744 O O . GLY A 1 97 ? -0.367 -5.645 -30.202 1.00 77.81 97 GLY A O 1
ATOM 745 N N . LEU A 1 98 ? -0.367 -6.821 -32.115 1.00 79.56 98 LEU A N 1
ATOM 746 C CA . LEU A 1 98 ? 0.038 -8.080 -31.480 1.00 79.56 98 LEU A CA 1
ATOM 747 C C . LEU A 1 98 ? 1.427 -7.972 -30.828 1.00 79.56 98 LEU A C 1
ATOM 749 O O . LEU A 1 98 ? 1.626 -8.442 -29.706 1.00 79.56 98 LEU A O 1
ATOM 753 N N . TRP A 1 99 ? 2.375 -7.325 -31.510 1.00 79.19 99 TRP A N 1
ATOM 754 C CA . TRP A 1 99 ? 3.724 -7.102 -30.989 1.00 79.19 99 TRP A CA 1
ATOM 755 C C . TRP A 1 99 ? 3.747 -6.174 -29.778 1.00 79.19 99 TRP A C 1
ATOM 757 O O . TRP A 1 99 ? 4.449 -6.460 -28.806 1.00 79.19 99 TRP A O 1
ATOM 767 N N . LEU A 1 100 ? 2.960 -5.097 -29.802 1.00 78.94 100 LEU A N 1
ATOM 768 C CA . LEU A 1 100 ? 2.834 -4.187 -28.666 1.00 78.94 100 LEU A CA 1
ATOM 769 C C . LEU A 1 100 ? 2.280 -4.914 -27.433 1.00 78.94 100 LEU A C 1
ATOM 771 O O . LEU A 1 100 ? 2.858 -4.817 -26.350 1.00 78.94 100 LEU A O 1
ATOM 775 N N . ASN A 1 101 ? 1.224 -5.711 -27.606 1.00 79.81 101 ASN A N 1
ATOM 776 C CA . ASN A 1 101 ? 0.637 -6.500 -26.521 1.00 79.81 101 ASN A CA 1
ATOM 777 C C . ASN A 1 101 ? 1.629 -7.526 -25.955 1.00 79.81 101 ASN A C 1
ATOM 779 O O . ASN A 1 101 ? 1.759 -7.652 -24.738 1.00 79.81 101 ASN A O 1
ATOM 783 N N . ALA A 1 102 ? 2.384 -8.218 -26.814 1.00 82.31 102 ALA A N 1
ATOM 784 C CA . ALA A 1 102 ? 3.418 -9.154 -26.377 1.00 82.31 102 ALA A CA 1
ATOM 785 C C . ALA A 1 102 ? 4.531 -8.461 -25.567 1.00 82.31 102 ALA A C 1
ATOM 787 O O . ALA A 1 102 ? 4.966 -8.984 -24.539 1.00 82.31 102 ALA A O 1
ATOM 788 N N . GLN A 1 103 ? 4.958 -7.263 -25.982 1.00 80.38 103 GLN A N 1
ATOM 789 C CA . GLN A 1 103 ? 5.943 -6.465 -25.245 1.00 80.38 103 GLN A CA 1
ATOM 790 C C . GLN A 1 103 ? 5.416 -6.026 -23.877 1.00 80.38 103 GLN A C 1
ATOM 792 O O . GLN A 1 103 ? 6.126 -6.159 -22.880 1.00 80.38 103 GLN A O 1
ATOM 797 N N . LEU A 1 104 ? 4.170 -5.551 -23.810 1.00 80.94 104 LEU A N 1
ATOM 798 C CA . LEU A 1 104 ? 3.529 -5.152 -22.555 1.00 80.94 104 LEU A CA 1
ATOM 799 C C . LEU A 1 104 ? 3.407 -6.333 -21.583 1.00 80.94 104 LEU A C 1
ATOM 801 O O . LEU A 1 104 ? 3.756 -6.197 -20.409 1.00 80.94 104 LEU A O 1
ATOM 805 N N . LEU A 1 105 ? 2.989 -7.505 -22.069 1.00 83.88 105 LEU A N 1
ATOM 806 C CA . LEU A 1 105 ? 2.937 -8.732 -21.268 1.00 83.88 105 LEU A CA 1
ATOM 807 C C . LEU A 1 105 ? 4.327 -9.142 -20.766 1.00 83.88 105 LEU A C 1
ATOM 809 O O . LEU A 1 105 ? 4.478 -9.527 -19.606 1.00 83.88 105 LEU A O 1
ATOM 813 N N . PHE A 1 106 ? 5.358 -9.026 -21.602 1.00 84.81 106 PHE A N 1
ATOM 814 C CA . PHE A 1 106 ? 6.727 -9.338 -21.202 1.00 84.81 106 PHE A CA 1
ATOM 815 C C . PHE A 1 106 ? 7.254 -8.378 -20.124 1.00 84.81 106 PHE A C 1
ATOM 817 O O . PHE A 1 106 ? 7.775 -8.839 -19.104 1.00 84.81 106 PHE A O 1
ATOM 824 N N . ALA A 1 107 ? 7.061 -7.061 -20.284 1.00 85.50 107 ALA A N 1
ATOM 825 C CA . ALA A 1 107 ? 7.394 -6.087 -19.238 1.00 85.50 107 ALA A CA 1
ATOM 826 C C . ALA A 1 107 ? 6.675 -6.375 -17.933 1.00 85.50 107 ALA A C 1
ATOM 828 O O . ALA A 1 107 ? 7.270 -6.250 -16.862 1.00 85.50 107 ALA A O 1
ATOM 829 N N . LEU A 1 108 ? 5.398 -6.740 -18.015 1.00 86.25 108 LEU A N 1
ATOM 830 C CA . LEU A 1 108 ? 4.591 -7.050 -16.851 1.00 86.25 108 LEU A CA 1
ATOM 831 C C . LEU A 1 108 ? 5.181 -8.239 -16.086 1.00 86.25 108 LEU A C 1
ATOM 833 O O . LEU A 1 108 ? 5.425 -8.140 -14.883 1.00 86.25 108 LEU A O 1
ATOM 837 N N . LEU A 1 109 ? 5.472 -9.340 -16.783 1.00 90.31 109 LEU A N 1
ATOM 838 C CA . LEU A 1 109 ? 6.070 -10.535 -16.184 1.00 90.31 109 LEU A CA 1
ATOM 839 C C . LEU A 1 109 ? 7.440 -10.239 -15.564 1.00 90.31 109 LEU A C 1
ATOM 841 O O . LEU A 1 109 ? 7.703 -10.658 -14.435 1.00 90.31 109 LEU A O 1
ATOM 845 N N . LEU A 1 110 ? 8.288 -9.469 -16.253 1.00 91.12 110 LEU A N 1
ATOM 846 C CA . LEU A 1 110 ? 9.571 -9.037 -15.700 1.00 91.12 110 LEU A CA 1
ATOM 847 C C . LEU A 1 110 ? 9.407 -8.112 -14.491 1.00 91.12 110 LEU A C 1
ATOM 849 O O . LEU A 1 110 ? 10.172 -8.224 -13.538 1.00 91.12 110 LEU A O 1
ATOM 853 N N . SER A 1 111 ? 8.411 -7.228 -14.495 1.00 92.62 111 SER A N 1
ATOM 854 C CA . SER A 1 111 ? 8.142 -6.316 -13.377 1.00 92.62 111 SER A CA 1
ATOM 855 C C . SER A 1 111 ? 7.646 -7.089 -12.153 1.00 92.62 111 SER A C 1
ATOM 857 O O . SER A 1 111 ? 8.120 -6.840 -11.046 1.00 92.62 111 SER A O 1
ATOM 859 N N . TYR A 1 112 ? 6.781 -8.097 -12.334 1.00 94.44 112 TYR A N 1
ATOM 860 C CA . TYR A 1 112 ? 6.386 -9.014 -11.258 1.00 94.44 112 TYR A CA 1
ATOM 861 C C . TYR A 1 112 ? 7.569 -9.814 -10.717 1.00 94.44 112 TYR A C 1
ATOM 863 O O . TYR A 1 112 ? 7.726 -9.932 -9.498 1.00 94.44 112 TYR A O 1
ATOM 871 N N . ALA A 1 113 ? 8.421 -10.338 -11.603 1.00 94.44 113 ALA A N 1
ATOM 872 C CA . ALA A 1 113 ? 9.649 -11.011 -11.198 1.00 94.44 113 ALA A CA 1
ATOM 873 C C . ALA A 1 113 ? 10.560 -10.056 -10.410 1.00 94.44 113 ALA A C 1
ATOM 875 O O . ALA A 1 113 ? 11.076 -10.433 -9.359 1.00 94.44 113 ALA A O 1
ATOM 876 N N . GLY A 1 114 ? 10.682 -8.804 -10.858 1.00 94.44 114 GLY A N 1
ATOM 877 C CA . GLY A 1 114 ? 11.393 -7.728 -10.175 1.00 94.44 114 GLY A CA 1
ATOM 878 C C . GLY A 1 114 ? 10.860 -7.481 -8.767 1.00 94.44 114 GLY A C 1
ATOM 879 O O . GLY A 1 114 ? 11.636 -7.533 -7.814 1.00 94.44 114 GLY A O 1
ATOM 880 N N . VAL A 1 115 ? 9.544 -7.309 -8.601 1.00 96.19 115 VAL A N 1
ATOM 881 C CA . VAL A 1 115 ? 8.902 -7.172 -7.280 1.00 96.19 115 VAL A CA 1
ATOM 882 C C . VAL A 1 115 ? 9.234 -8.374 -6.394 1.00 96.19 115 VAL A C 1
ATOM 884 O O . VAL A 1 115 ? 9.724 -8.193 -5.281 1.00 96.19 115 VAL A O 1
ATOM 887 N N . GLY A 1 116 ? 9.041 -9.601 -6.889 1.00 96.12 116 GLY A N 1
ATOM 888 C CA . GLY A 1 116 ? 9.303 -10.822 -6.122 1.00 96.12 116 GLY A CA 1
ATOM 889 C C . GLY A 1 116 ? 10.767 -10.961 -5.690 1.00 96.12 116 GLY A C 1
ATOM 890 O O . GLY A 1 116 ? 11.050 -11.223 -4.517 1.00 96.12 116 GLY A O 1
ATOM 891 N N . ILE A 1 117 ? 11.703 -10.736 -6.616 1.00 95.31 117 ILE A N 1
ATOM 892 C CA . ILE A 1 117 ? 13.147 -10.781 -6.359 1.00 95.31 117 ILE A CA 1
ATOM 893 C C . ILE A 1 117 ? 13.540 -9.670 -5.383 1.00 95.31 117 ILE A C 1
ATOM 895 O O . ILE A 1 117 ? 14.191 -9.947 -4.375 1.00 95.31 117 ILE A O 1
ATOM 899 N N . GLY A 1 118 ? 13.109 -8.434 -5.633 1.00 96.06 118 GLY A N 1
ATOM 900 C CA . GLY A 1 118 ? 13.396 -7.278 -4.788 1.00 96.06 118 GLY A CA 1
ATOM 901 C C . GLY A 1 118 ? 12.897 -7.486 -3.358 1.00 96.06 118 GLY A C 1
ATOM 902 O O . GLY A 1 118 ? 13.659 -7.333 -2.401 1.00 96.06 118 GLY A O 1
ATOM 903 N N . THR A 1 119 ? 11.650 -7.934 -3.196 1.00 97.44 119 THR A N 1
ATOM 904 C CA . THR A 1 119 ? 11.077 -8.279 -1.889 1.00 97.44 119 THR A CA 1
ATOM 905 C C . THR A 1 119 ? 11.876 -9.378 -1.195 1.00 97.44 119 THR A C 1
ATOM 907 O O . THR A 1 119 ? 12.210 -9.228 -0.018 1.00 97.44 119 THR A O 1
ATOM 910 N N . LEU A 1 120 ? 12.231 -10.460 -1.896 1.00 97.19 120 LEU A N 1
ATOM 911 C CA . LEU A 1 120 ? 12.978 -11.574 -1.310 1.00 97.19 120 LEU A CA 1
ATOM 912 C C . LEU A 1 120 ? 14.384 -11.156 -0.863 1.00 97.19 120 LEU A C 1
ATOM 914 O O . LEU A 1 120 ? 14.789 -11.474 0.257 1.00 97.19 120 LEU A O 1
ATOM 918 N N . LEU A 1 121 ? 15.124 -10.455 -1.725 1.00 96.94 121 LEU A N 1
ATOM 919 C CA . LEU A 1 121 ? 16.484 -9.991 -1.444 1.00 96.94 121 LEU A CA 1
ATOM 920 C C . LEU A 1 121 ? 16.495 -9.027 -0.258 1.00 96.94 121 LEU A C 1
ATOM 922 O O . LEU A 1 121 ? 17.271 -9.208 0.685 1.00 96.94 121 LEU A O 1
ATOM 926 N N . TYR A 1 122 ? 15.598 -8.040 -0.274 1.00 97.25 122 TYR A N 1
ATOM 927 C CA . TYR A 1 122 ? 15.519 -7.035 0.779 1.00 97.25 122 TYR A CA 1
ATOM 928 C C . TYR A 1 122 ? 15.075 -7.653 2.111 1.00 97.25 122 TYR A C 1
ATOM 930 O O . TYR A 1 122 ? 15.678 -7.383 3.154 1.00 97.25 122 TYR A O 1
ATOM 938 N N . TRP A 1 123 ? 14.084 -8.553 2.081 1.00 96.12 123 TRP A N 1
ATOM 939 C CA . TRP A 1 123 ? 13.627 -9.282 3.264 1.00 96.12 123 TRP A CA 1
ATOM 940 C C . TRP A 1 123 ? 14.745 -10.116 3.888 1.00 96.12 123 TRP A C 1
ATOM 942 O O . TRP A 1 123 ? 15.028 -9.971 5.077 1.00 96.12 123 TRP A O 1
ATOM 952 N N . ARG A 1 124 ? 15.412 -10.959 3.087 1.00 96.06 124 ARG A N 1
ATOM 953 C CA . ARG A 1 124 ? 16.487 -11.847 3.561 1.00 96.06 124 ARG A CA 1
ATOM 954 C C . ARG A 1 124 ? 17.648 -11.080 4.178 1.00 96.06 124 ARG A C 1
ATOM 956 O O . ARG A 1 124 ? 18.303 -11.586 5.085 1.00 96.06 124 ARG A O 1
ATOM 963 N N . ARG A 1 125 ? 17.929 -9.879 3.676 1.00 96.31 125 ARG A N 1
ATOM 964 C CA . ARG A 1 125 ? 19.057 -9.081 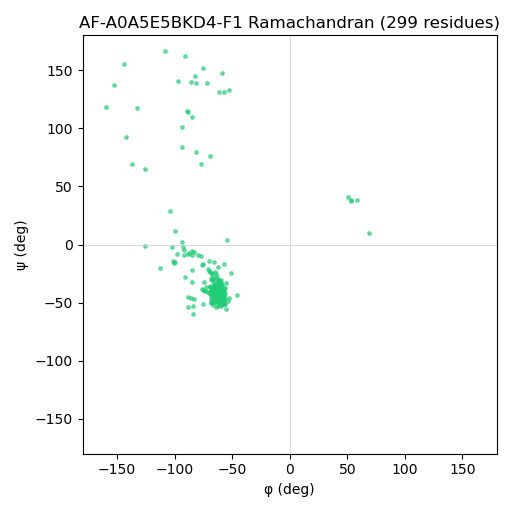4.145 1.00 96.31 125 ARG A CA 1
ATOM 965 C C . ARG A 1 125 ? 18.726 -8.265 5.387 1.00 96.31 125 ARG A C 1
ATOM 967 O O . ARG A 1 125 ? 19.466 -8.329 6.370 1.00 96.31 125 ARG A O 1
ATOM 974 N N . PHE A 1 126 ? 17.650 -7.487 5.334 1.00 94.94 126 PHE A N 1
ATOM 975 C CA . PHE A 1 126 ? 17.359 -6.458 6.334 1.00 94.94 126 PHE A CA 1
ATOM 976 C C . PHE A 1 126 ? 16.298 -6.877 7.352 1.00 94.94 126 PHE A C 1
ATOM 978 O O . PHE A 1 126 ? 16.194 -6.230 8.390 1.00 94.94 126 PHE A O 1
ATOM 985 N N . HIS A 1 127 ? 15.541 -7.952 7.090 1.00 93.19 127 HIS A N 1
ATOM 986 C CA . HIS A 1 127 ? 14.484 -8.462 7.971 1.00 93.19 127 HIS A CA 1
ATOM 987 C C . HIS A 1 127 ? 13.499 -7.364 8.407 1.00 93.19 127 HIS A C 1
ATOM 989 O O . HIS A 1 127 ? 13.115 -7.290 9.570 1.00 93.19 127 HIS A O 1
ATOM 995 N N . VAL A 1 128 ? 13.114 -6.471 7.487 1.00 93.25 128 VAL A N 1
ATOM 996 C CA . VAL A 1 128 ? 12.177 -5.376 7.782 1.00 93.25 128 VAL A CA 1
ATOM 997 C C . VAL A 1 128 ? 10.741 -5.864 7.541 1.00 93.25 128 VAL A C 1
ATOM 999 O O . VAL A 1 128 ? 10.403 -6.099 6.379 1.00 93.25 128 VAL A O 1
ATOM 1002 N N . PRO A 1 129 ? 9.875 -5.961 8.573 1.00 92.00 129 PRO A N 1
ATOM 1003 C CA . PRO A 1 129 ? 8.502 -6.496 8.515 1.00 92.00 129 PRO A CA 1
ATOM 1004 C C . PRO A 1 129 ? 7.649 -6.004 7.352 1.00 92.00 129 PRO A C 1
ATOM 1006 O O . PRO A 1 129 ? 6.966 -6.794 6.702 1.00 92.00 129 PRO A O 1
ATOM 1009 N N . VAL A 1 130 ? 7.722 -4.702 7.072 1.00 94.06 130 VAL A N 1
ATOM 1010 C CA . VAL A 1 130 ? 6.902 -4.046 6.049 1.00 94.06 130 VAL A CA 1
ATOM 1011 C C . VAL A 1 130 ? 7.188 -4.561 4.637 1.00 94.06 130 VAL A C 1
ATOM 1013 O O . VAL A 1 130 ? 6.300 -4.528 3.797 1.00 94.06 130 VAL A O 1
ATOM 1016 N N . THR A 1 131 ? 8.385 -5.099 4.375 1.00 96.25 131 THR A N 1
ATOM 1017 C CA . THR A 1 131 ? 8.824 -5.515 3.030 1.00 96.25 131 THR A CA 1
ATOM 1018 C C . THR A 1 131 ? 7.878 -6.540 2.401 1.00 96.25 131 THR A C 1
ATOM 1020 O O . THR A 1 131 ? 7.620 -6.465 1.205 1.00 96.25 131 THR A O 1
ATOM 1023 N N . ILE A 1 132 ? 7.326 -7.473 3.191 1.00 95.56 132 ILE A N 1
ATOM 1024 C CA . ILE A 1 132 ? 6.391 -8.496 2.687 1.00 95.56 132 ILE A CA 1
ATOM 1025 C C . ILE A 1 132 ? 5.090 -7.838 2.220 1.00 95.56 132 ILE A C 1
ATOM 1027 O O . ILE A 1 132 ? 4.638 -8.086 1.106 1.00 95.56 132 ILE A O 1
ATOM 1031 N N . ALA A 1 133 ? 4.511 -6.970 3.054 1.00 95.88 133 ALA A N 1
ATOM 1032 C CA . ALA A 1 133 ? 3.307 -6.229 2.696 1.00 95.88 133 ALA A CA 1
ATOM 1033 C C . ALA A 1 133 ? 3.565 -5.296 1.502 1.00 95.88 133 ALA A C 1
ATOM 1035 O O . ALA A 1 133 ? 2.742 -5.213 0.601 1.00 95.88 133 ALA A O 1
ATOM 1036 N N . MET A 1 134 ? 4.734 -4.655 1.448 1.00 95.56 134 MET A N 1
ATOM 1037 C CA . MET A 1 134 ? 5.116 -3.774 0.346 1.00 95.56 134 MET A CA 1
ATOM 1038 C C . MET A 1 134 ? 5.290 -4.533 -0.974 1.00 95.56 134 MET A C 1
ATOM 1040 O O . MET A 1 134 ? 4.900 -4.026 -2.016 1.00 95.56 134 MET A O 1
ATOM 1044 N N . GLY A 1 135 ? 5.825 -5.757 -0.940 1.00 96.50 135 GLY A N 1
ATOM 1045 C CA . GLY A 1 135 ? 5.922 -6.619 -2.119 1.00 96.50 135 GLY A CA 1
ATOM 1046 C C . GLY A 1 135 ? 4.555 -7.015 -2.669 1.00 96.50 135 GLY A C 1
ATOM 1047 O O . GLY A 1 135 ? 4.297 -6.862 -3.859 1.00 96.50 135 GLY A O 1
ATOM 1048 N N . ILE A 1 136 ? 3.649 -7.464 -1.794 1.00 96.75 136 ILE A N 1
ATOM 1049 C CA . ILE A 1 136 ? 2.280 -7.831 -2.192 1.00 96.75 136 ILE A CA 1
ATOM 1050 C C . ILE A 1 136 ? 1.522 -6.600 -2.701 1.00 96.75 136 ILE A C 1
ATOM 1052 O O . ILE A 1 136 ? 0.940 -6.645 -3.779 1.00 96.75 136 ILE A O 1
ATOM 1056 N N . GLY A 1 137 ? 1.575 -5.485 -1.968 1.00 95.44 137 GLY A N 1
ATOM 1057 C CA . GLY A 1 137 ? 0.965 -4.225 -2.390 1.00 95.44 137 GLY A CA 1
ATOM 1058 C C . GLY A 1 137 ? 1.552 -3.701 -3.701 1.00 95.44 137 GLY A C 1
ATOM 1059 O O . GLY A 1 137 ? 0.811 -3.232 -4.553 1.00 95.44 137 GLY A O 1
ATOM 1060 N N . GLY A 1 138 ? 2.862 -3.854 -3.911 1.00 94.94 138 GLY A N 1
ATOM 1061 C CA . GLY A 1 138 ? 3.529 -3.517 -5.166 1.00 94.94 138 GLY A CA 1
ATOM 1062 C C . GLY A 1 138 ? 3.004 -4.333 -6.347 1.00 94.94 138 GLY A C 1
ATOM 1063 O O . GLY A 1 138 ? 2.736 -3.760 -7.398 1.00 94.94 138 GLY A O 1
ATOM 1064 N N . ALA A 1 139 ? 2.782 -5.639 -6.168 1.00 94.94 139 ALA A N 1
ATOM 1065 C CA . ALA A 1 139 ? 2.171 -6.485 -7.195 1.00 94.94 139 ALA A CA 1
ATOM 1066 C C . ALA A 1 139 ? 0.725 -6.058 -7.513 1.00 94.94 139 ALA A C 1
ATOM 1068 O O . ALA A 1 139 ? 0.350 -5.989 -8.682 1.00 94.94 139 ALA A O 1
ATOM 1069 N N . VAL A 1 140 ? -0.067 -5.706 -6.496 1.00 94.00 140 VAL A N 1
ATOM 1070 C CA . VAL A 1 140 ? -1.438 -5.192 -6.677 1.00 94.00 140 VAL A CA 1
ATOM 1071 C C . VAL A 1 140 ? -1.429 -3.858 -7.430 1.00 94.00 140 VAL A C 1
ATOM 1073 O O . VAL A 1 140 ? -2.120 -3.717 -8.434 1.00 94.00 140 VAL A O 1
ATOM 1076 N N . CYS A 1 141 ? -0.593 -2.899 -7.019 1.00 92.50 141 CYS A N 1
ATOM 1077 C CA . CYS A 1 141 ? -0.446 -1.616 -7.712 1.00 92.50 141 CYS A CA 1
ATOM 1078 C C . CYS A 1 141 ? 0.012 -1.792 -9.166 1.00 92.50 141 CYS A C 1
ATOM 1080 O O . CYS A 1 141 ? -0.477 -1.096 -10.052 1.00 92.50 141 CYS A O 1
ATOM 1082 N N . LEU A 1 142 ? 0.931 -2.729 -9.419 1.00 91.25 142 LEU A N 1
ATOM 1083 C CA . LEU A 1 142 ? 1.388 -3.059 -10.767 1.00 91.25 142 LEU A CA 1
ATOM 1084 C C . LEU A 1 142 ? 0.257 -3.659 -11.617 1.00 91.25 142 LEU A C 1
ATOM 1086 O O . LEU A 1 142 ? 0.133 -3.310 -12.789 1.00 91.25 142 LEU A O 1
ATOM 1090 N N . THR A 1 143 ? -0.594 -4.502 -11.022 1.00 90.19 143 THR A N 1
ATOM 1091 C CA . THR A 1 143 ? -1.791 -5.046 -11.687 1.00 90.19 143 THR A CA 1
ATOM 1092 C C . THR A 1 143 ? -2.727 -3.915 -12.115 1.00 90.19 143 THR A C 1
ATOM 1094 O O . THR A 1 143 ? -3.139 -3.858 -13.271 1.00 90.19 143 THR A O 1
ATOM 1097 N N . TRP A 1 144 ? -3.009 -2.972 -11.209 1.00 90.00 144 TRP A N 1
ATOM 1098 C CA . TRP A 1 144 ? -3.847 -1.804 -11.495 1.00 90.00 144 TRP A CA 1
ATOM 1099 C C . TRP A 1 144 ? -3.263 -0.908 -12.585 1.00 90.00 144 TRP A C 1
ATOM 1101 O O . TRP A 1 144 ? -3.979 -0.528 -13.508 1.00 90.00 144 TRP A O 1
ATOM 1111 N N . LEU A 1 145 ? -1.963 -0.605 -12.516 1.00 87.25 145 LEU A N 1
ATOM 1112 C CA . LEU A 1 145 ? -1.279 0.167 -13.553 1.00 87.25 145 LEU A CA 1
ATOM 1113 C C . LEU A 1 145 ? -1.440 -0.493 -14.928 1.00 87.25 145 LEU A C 1
ATOM 1115 O O . LEU A 1 145 ? -1.714 0.189 -15.909 1.00 87.25 145 LEU A O 1
ATOM 1119 N N . PHE A 1 146 ? -1.311 -1.817 -14.997 1.00 81.00 146 PHE A N 1
ATOM 1120 C CA . PHE A 1 146 ? -1.444 -2.557 -16.245 1.00 81.00 146 PHE A CA 1
ATOM 1121 C C . PHE A 1 146 ? -2.868 -2.523 -16.810 1.00 81.00 146 PHE A C 1
ATOM 1123 O O . PHE A 1 146 ? -3.036 -2.260 -17.998 1.00 81.00 146 PHE A O 1
ATOM 1130 N N . VAL A 1 147 ? -3.889 -2.720 -15.970 1.00 84.81 147 VAL A N 1
ATOM 1131 C CA . VAL A 1 147 ? -5.299 -2.608 -16.387 1.00 84.81 147 VAL A CA 1
ATOM 1132 C C . VAL A 1 147 ? -5.593 -1.215 -16.950 1.00 84.81 147 VAL A C 1
ATOM 1134 O O . VAL A 1 147 ? -6.226 -1.098 -17.997 1.00 84.81 147 VAL A O 1
ATOM 1137 N N . LEU A 1 148 ? -5.076 -0.164 -16.305 1.00 83.88 148 LEU A N 1
ATOM 1138 C CA . LEU A 1 148 ? -5.219 1.212 -16.789 1.00 83.88 148 LEU A CA 1
ATOM 1139 C C . LEU A 1 148 ? -4.521 1.438 -18.139 1.00 83.88 148 LEU A C 1
ATOM 1141 O O . LEU A 1 148 ? -5.057 2.155 -18.978 1.00 83.88 148 LEU A O 1
ATOM 1145 N N . VAL A 1 149 ? -3.348 0.835 -18.356 1.00 79.81 149 VAL A N 1
ATOM 1146 C CA . VAL A 1 149 ? -2.581 0.967 -19.608 1.00 79.81 149 VAL A CA 1
ATOM 1147 C C . VAL A 1 149 ? -3.215 0.186 -20.760 1.00 79.81 149 VAL A C 1
ATOM 1149 O O . VAL A 1 149 ? -3.240 0.693 -21.877 1.00 79.81 149 VAL A O 1
ATOM 1152 N N . LEU A 1 150 ? -3.735 -1.021 -20.511 1.00 75.94 150 LEU A N 1
ATOM 1153 C CA . LEU A 1 150 ? -4.428 -1.802 -21.541 1.00 75.94 150 LEU A CA 1
ATOM 1154 C C . LEU A 1 150 ? -5.755 -1.166 -21.970 1.00 75.94 150 LEU A C 1
ATOM 1156 O O . LEU A 1 150 ? -6.229 -1.430 -23.072 1.00 75.94 150 LEU A O 1
ATOM 1160 N N . GLY A 1 151 ? -6.371 -0.357 -21.104 1.00 71.44 151 GLY A N 1
ATOM 1161 C CA . GLY A 1 151 ? -7.655 0.283 -21.387 1.00 71.44 151 GLY A CA 1
ATOM 1162 C C . GLY A 1 151 ? -8.834 -0.694 -21.450 1.00 71.44 151 GLY A C 1
ATOM 1163 O O . GLY A 1 151 ? -9.932 -0.303 -21.845 1.00 71.44 151 GLY A O 1
ATOM 1164 N N . GLU A 1 152 ? -8.638 -1.956 -21.058 1.00 73.62 152 GLU A N 1
ATOM 1165 C CA . GLU A 1 152 ? -9.726 -2.919 -20.942 1.00 73.62 152 GLU A CA 1
ATOM 1166 C C . GLU A 1 152 ? -10.606 -2.581 -19.735 1.00 73.62 152 GLU A C 1
ATOM 1168 O O . GLU A 1 152 ? -10.117 -2.260 -18.647 1.00 73.62 152 GLU A O 1
ATOM 1173 N N . ASN A 1 153 ? -11.926 -2.695 -19.901 1.00 82.50 153 ASN A N 1
ATOM 1174 C CA . ASN A 1 153 ? -12.871 -2.462 -18.813 1.00 82.50 153 ASN A CA 1
ATOM 1175 C C . ASN A 1 153 ? -12.922 -3.662 -17.849 1.00 82.50 153 ASN A C 1
ATOM 1177 O O . ASN A 1 153 ? -13.904 -4.398 -17.782 1.00 82.50 153 ASN A O 1
ATOM 1181 N N . LEU A 1 154 ? -11.832 -3.861 -17.107 1.00 86.50 154 LEU A N 1
ATOM 1182 C CA . LEU A 1 154 ? -11.680 -4.894 -16.079 1.00 86.50 154 LEU A CA 1
ATOM 1183 C C . LEU A 1 154 ? -11.890 -4.344 -14.663 1.00 86.50 154 LEU A C 1
ATOM 1185 O O . LEU A 1 154 ? -11.591 -5.031 -13.688 1.00 86.50 154 LEU A O 1
ATOM 1189 N N . ILE A 1 155 ? -12.404 -3.118 -14.529 1.00 85.94 155 ILE A N 1
ATOM 1190 C CA . ILE A 1 155 ? -12.542 -2.428 -13.239 1.00 85.94 155 ILE A CA 1
ATOM 1191 C C . ILE A 1 155 ? -13.386 -3.258 -12.265 1.00 85.94 155 ILE A C 1
ATOM 1193 O O . ILE A 1 155 ? -12.981 -3.463 -11.122 1.00 85.94 155 ILE A O 1
ATOM 1197 N N . ASP A 1 156 ? -14.519 -3.802 -12.713 1.00 87.31 156 ASP A N 1
ATOM 1198 C CA . ASP A 1 156 ? -15.392 -4.607 -11.850 1.00 87.31 156 ASP A CA 1
ATOM 1199 C C . ASP A 1 156 ? -14.747 -5.934 -11.434 1.00 87.31 156 ASP A C 1
ATOM 1201 O O . ASP A 1 156 ? -14.837 -6.333 -10.270 1.00 87.31 156 ASP A O 1
ATOM 1205 N N . ALA A 1 157 ? -14.025 -6.587 -12.348 1.00 90.12 157 ALA A N 1
ATOM 1206 C CA . ALA A 1 157 ? -13.276 -7.800 -12.037 1.00 90.12 157 ALA A CA 1
ATOM 1207 C C . ALA A 1 157 ? -12.149 -7.520 -11.028 1.00 90.12 157 ALA A C 1
ATOM 1209 O O . ALA A 1 157 ? -11.978 -8.280 -10.074 1.00 90.12 157 ALA A O 1
ATOM 1210 N N .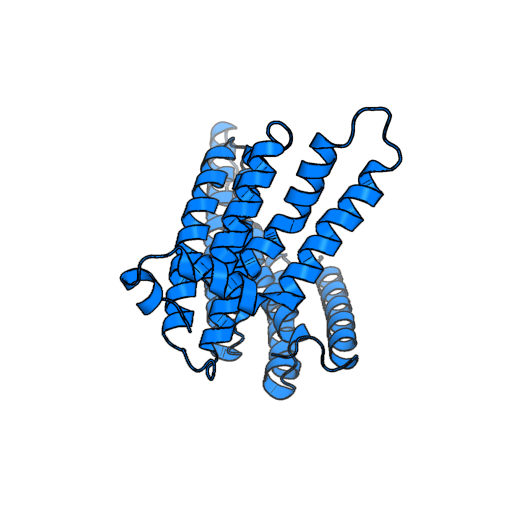 MET A 1 158 ? -11.426 -6.407 -11.190 1.00 90.06 158 MET A N 1
ATOM 1211 C CA . MET A 1 158 ? -10.376 -5.965 -10.265 1.00 90.06 158 MET A CA 1
ATOM 1212 C C . MET A 1 158 ? -10.926 -5.634 -8.884 1.00 90.06 158 MET A C 1
ATOM 1214 O O . MET A 1 158 ? -10.341 -6.040 -7.886 1.00 90.06 158 MET A O 1
ATOM 1218 N N . ARG A 1 159 ? -12.097 -4.997 -8.803 1.00 90.56 159 ARG A N 1
ATOM 1219 C CA . ARG A 1 159 ? -12.762 -4.729 -7.520 1.00 90.56 159 ARG A CA 1
ATOM 1220 C C . ARG A 1 159 ? -13.060 -6.017 -6.756 1.00 90.56 159 ARG A C 1
ATOM 1222 O O . ARG A 1 159 ? -12.781 -6.097 -5.561 1.00 90.56 159 ARG A O 1
ATOM 1229 N N . VAL A 1 160 ? -13.602 -7.033 -7.430 1.00 92.44 160 VAL A N 1
ATOM 1230 C CA . VAL A 1 160 ? -13.856 -8.343 -6.805 1.00 92.44 160 VAL A CA 1
ATOM 1231 C C . VAL A 1 160 ? -12.539 -9.029 -6.435 1.00 92.44 160 VAL A C 1
ATOM 1233 O O . VAL A 1 160 ? -12.419 -9.561 -5.330 1.00 92.44 160 VAL A O 1
ATOM 1236 N N . ALA A 1 161 ? -11.539 -8.982 -7.319 1.00 93.25 161 ALA A N 1
ATOM 1237 C CA . ALA A 1 161 ? -10.223 -9.565 -7.076 1.00 93.25 161 ALA A CA 1
ATOM 1238 C C . ALA A 1 161 ? -9.529 -8.944 -5.853 1.00 93.25 161 ALA A C 1
ATOM 1240 O O . ALA A 1 161 ? -9.020 -9.688 -5.017 1.00 93.25 161 ALA A O 1
ATOM 1241 N N . ASP A 1 162 ? -9.576 -7.620 -5.691 1.00 94.38 162 ASP A N 1
ATOM 1242 C CA . ASP A 1 162 ? -9.002 -6.906 -4.546 1.00 94.38 162 ASP A CA 1
ATOM 1243 C C . ASP A 1 162 ? -9.680 -7.286 -3.231 1.00 94.38 162 ASP A C 1
ATOM 1245 O O . ASP A 1 162 ? -8.994 -7.531 -2.237 1.00 94.38 162 ASP A O 1
ATOM 1249 N N . ILE A 1 163 ? -11.012 -7.416 -3.220 1.00 94.75 163 ILE A N 1
ATOM 1250 C CA . ILE A 1 163 ? -11.744 -7.867 -2.028 1.00 94.75 163 ILE A CA 1
ATOM 1251 C C . ILE A 1 163 ? -11.324 -9.294 -1.668 1.00 94.75 163 ILE A C 1
ATOM 1253 O O . ILE A 1 163 ? -10.991 -9.568 -0.514 1.00 94.75 163 ILE A O 1
ATOM 1257 N N . VAL A 1 164 ? -11.309 -10.210 -2.639 1.00 95.81 164 VAL A N 1
ATOM 1258 C CA . VAL A 1 164 ? -10.960 -11.620 -2.402 1.00 95.81 164 VAL A CA 1
ATOM 1259 C C . VAL A 1 164 ? -9.504 -11.757 -1.951 1.00 95.81 164 VAL A C 1
ATOM 1261 O O . VAL A 1 164 ? -9.228 -12.427 -0.952 1.00 95.81 164 VAL A O 1
ATOM 1264 N N . ALA A 1 165 ? -8.572 -11.090 -2.633 1.00 95.94 165 ALA A N 1
ATOM 1265 C CA . ALA A 1 165 ? -7.158 -11.082 -2.277 1.00 95.94 165 ALA A CA 1
ATOM 1266 C C . ALA A 1 165 ? -6.928 -10.414 -0.914 1.00 95.94 165 ALA A C 1
ATOM 1268 O O . ALA A 1 165 ? -6.209 -10.956 -0.074 1.00 95.94 165 ALA A O 1
ATOM 1269 N N . GLY A 1 166 ? -7.596 -9.292 -0.646 1.00 95.94 166 GLY A N 1
ATOM 1270 C CA . GLY A 1 166 ? -7.559 -8.590 0.633 1.00 95.94 166 GLY A CA 1
ATOM 1271 C C . GLY A 1 166 ? -8.049 -9.465 1.786 1.00 95.94 166 GLY A C 1
ATOM 1272 O O . GLY A 1 166 ? -7.371 -9.562 2.809 1.00 95.94 166 GLY A O 1
ATOM 1273 N N . LEU A 1 167 ? -9.159 -10.191 1.612 1.00 95.31 167 LEU A N 1
ATOM 1274 C CA . LEU A 1 167 ? -9.661 -11.157 2.597 1.00 95.31 167 LEU A CA 1
ATOM 1275 C C . LEU A 1 167 ? -8.702 -12.342 2.794 1.00 95.31 167 LEU A C 1
ATOM 1277 O O . LEU A 1 167 ? -8.502 -12.789 3.926 1.00 95.31 167 LEU A O 1
ATOM 1281 N N . ALA A 1 168 ? -8.064 -12.830 1.727 1.00 96.12 168 ALA A N 1
ATOM 1282 C CA . ALA A 1 168 ? -7.056 -13.884 1.822 1.00 96.12 168 ALA A CA 1
ATOM 1283 C C . ALA A 1 168 ? -5.814 -13.419 2.607 1.00 96.12 168 ALA A C 1
ATOM 1285 O O . ALA A 1 168 ? -5.347 -14.131 3.503 1.00 96.12 168 ALA A O 1
ATOM 1286 N N . ILE A 1 169 ? -5.317 -12.206 2.336 1.00 96.12 169 ILE A N 1
ATOM 1287 C CA . ILE A 1 169 ? -4.203 -11.584 3.070 1.00 96.12 169 ILE A CA 1
ATOM 1288 C C . ILE A 1 169 ? -4.603 -11.341 4.525 1.00 96.12 169 ILE A C 1
ATOM 1290 O O . ILE A 1 169 ? -3.812 -11.622 5.423 1.00 96.12 169 ILE A O 1
ATOM 1294 N N . PHE A 1 170 ? -5.835 -10.898 4.782 1.00 93.69 170 PHE A N 1
ATOM 1295 C CA . PHE A 1 170 ? -6.369 -10.713 6.130 1.00 93.69 170 PHE A CA 1
ATOM 1296 C C . PHE A 1 170 ? -6.369 -12.027 6.924 1.00 93.69 170 PHE A C 1
ATOM 1298 O O . PHE A 1 170 ? -5.842 -12.098 8.035 1.00 93.69 170 PHE A O 1
ATOM 1305 N N . ALA A 1 171 ? -6.882 -13.108 6.330 1.00 92.81 171 ALA A N 1
ATOM 1306 C CA . ALA A 1 171 ? -6.866 -14.436 6.937 1.00 92.81 171 ALA A CA 1
ATOM 1307 C C . ALA A 1 171 ? -5.436 -14.957 7.159 1.00 92.81 171 ALA A C 1
ATOM 1309 O O . ALA A 1 171 ? -5.162 -15.665 8.133 1.00 92.81 171 ALA A O 1
ATOM 1310 N N . TRP A 1 172 ? -4.500 -14.616 6.271 1.00 94.44 172 TRP A N 1
ATOM 1311 C CA . TRP A 1 172 ? -3.089 -14.941 6.452 1.00 94.44 172 TRP A CA 1
ATOM 1312 C C . TRP A 1 172 ? -2.451 -14.127 7.585 1.00 94.44 172 TRP A C 1
ATOM 1314 O O . TRP A 1 172 ? -1.748 -14.703 8.414 1.00 94.44 172 TRP A O 1
ATOM 1324 N N . ALA A 1 173 ? -2.757 -12.834 7.694 1.00 91.50 173 ALA A N 1
ATOM 1325 C CA . ALA A 1 173 ? -2.290 -11.957 8.765 1.00 91.50 173 ALA A CA 1
ATOM 1326 C C . ALA A 1 173 ? -2.756 -12.444 10.149 1.00 91.50 173 ALA A C 1
ATOM 1328 O O . ALA A 1 173 ? -1.956 -12.500 11.084 1.00 91.50 173 ALA A O 1
ATOM 1329 N N . LEU A 1 174 ? -4.003 -12.919 10.260 1.00 88.81 174 LEU A N 1
ATOM 1330 C CA . LEU A 1 174 ? -4.528 -13.550 11.478 1.00 88.81 174 LEU A CA 1
ATOM 1331 C C . LEU A 1 174 ? -3.731 -14.795 11.893 1.00 88.81 174 LEU A C 1
ATOM 1333 O O . LEU A 1 174 ? -3.499 -15.018 13.082 1.00 88.81 174 LEU A O 1
ATOM 1337 N N . ARG A 1 175 ? -3.269 -15.605 10.929 1.00 89.56 175 ARG A N 1
ATOM 1338 C CA . ARG A 1 175 ? -2.409 -16.766 11.228 1.00 89.56 175 ARG A CA 1
ATOM 1339 C C . ARG A 1 175 ? -1.048 -16.346 11.779 1.00 89.56 175 ARG A C 1
ATOM 1341 O O . ARG A 1 175 ? -0.498 -17.071 12.605 1.00 89.56 175 ARG A O 1
ATOM 1348 N N . TRP A 1 176 ? -0.495 -15.221 11.325 1.00 86.44 176 TRP A N 1
ATOM 1349 C CA . TRP A 1 176 ? 0.749 -14.679 11.878 1.00 86.44 176 TRP A CA 1
ATOM 1350 C C . TRP A 1 176 ? 0.554 -14.181 13.311 1.00 86.44 176 TRP A C 1
ATOM 1352 O O . TRP A 1 176 ? 1.351 -14.544 14.175 1.00 86.44 176 TRP A O 1
ATOM 1362 N N . ASP A 1 177 ? -0.532 -13.452 13.573 1.00 84.25 177 ASP A N 1
ATOM 1363 C CA . ASP A 1 177 ? -0.892 -12.981 14.917 1.00 84.25 177 ASP A CA 1
ATOM 1364 C C . ASP A 1 177 ? -1.110 -14.137 15.905 1.00 84.25 177 ASP A C 1
ATOM 1366 O O . ASP A 1 177 ? -0.585 -14.123 17.016 1.00 84.25 177 ASP A O 1
ATOM 1370 N N . ALA A 1 178 ? -1.822 -15.189 15.490 1.00 82.12 178 ALA A N 1
ATOM 1371 C CA . ALA A 1 178 ? -2.095 -16.348 16.342 1.00 82.12 178 ALA A CA 1
ATOM 1372 C C . ALA A 1 178 ? -0.830 -17.143 16.725 1.00 82.12 178 ALA A C 1
ATOM 1374 O O . ALA A 1 178 ? -0.817 -17.843 17.736 1.00 82.12 178 ALA A O 1
ATOM 1375 N N . ARG A 1 179 ? 0.240 -17.050 15.922 1.00 84.31 179 ARG A N 1
ATOM 1376 C CA . ARG A 1 179 ? 1.525 -17.730 16.164 1.00 84.31 179 ARG A CA 1
ATOM 1377 C C . ARG A 1 179 ? 2.464 -16.961 17.094 1.00 84.31 179 ARG A C 1
ATOM 1379 O O . ARG A 1 179 ? 3.531 -17.490 17.411 1.00 84.31 179 ARG A O 1
ATOM 1386 N N . ASP A 1 180 ? 2.106 -15.746 17.502 1.00 80.38 180 ASP A N 1
ATOM 1387 C CA . ASP A 1 180 ? 2.870 -14.943 18.460 1.00 80.38 180 ASP A CA 1
ATOM 1388 C C . ASP A 1 180 ? 1.947 -14.253 19.486 1.00 80.38 180 ASP A C 1
ATOM 1390 O O . ASP A 1 180 ? 1.798 -13.028 19.477 1.00 80.38 180 ASP A O 1
ATOM 1394 N N . PRO A 1 181 ? 1.319 -15.023 20.401 1.00 75.50 181 PRO A N 1
ATOM 1395 C CA . PRO A 1 181 ? 0.363 -14.474 21.366 1.00 75.50 181 PRO A CA 1
ATOM 1396 C C . PRO A 1 181 ? 1.003 -13.485 22.345 1.00 75.50 181 PRO A C 1
ATOM 1398 O O . PRO A 1 181 ? 0.340 -12.573 22.830 1.00 75.50 181 PRO A O 1
ATOM 1401 N N . GLN A 1 182 ? 2.292 -13.670 22.642 1.00 78.25 182 GLN A N 1
ATOM 1402 C CA . GLN A 1 182 ? 3.039 -12.828 23.577 1.00 78.25 182 GLN A CA 1
ATOM 1403 C C . GLN A 1 182 ? 3.567 -11.543 22.917 1.00 78.25 182 GLN A C 1
ATOM 1405 O O . GLN A 1 182 ? 4.080 -10.676 23.621 1.00 78.25 182 GLN A O 1
ATOM 1410 N N . ARG A 1 183 ? 3.416 -11.394 21.588 1.00 76.75 183 ARG A N 1
ATOM 1411 C CA . ARG A 1 183 ? 3.870 -10.240 20.791 1.00 76.75 183 ARG A CA 1
ATOM 1412 C C . ARG A 1 183 ? 5.359 -9.926 20.994 1.00 76.75 183 ARG A C 1
ATOM 1414 O O . ARG A 1 183 ? 5.748 -8.761 21.063 1.00 76.75 183 ARG A O 1
ATOM 1421 N N . THR A 1 184 ? 6.191 -10.959 21.116 1.00 80.00 184 THR A N 1
ATOM 1422 C CA . THR A 1 184 ? 7.631 -10.808 21.400 1.00 80.00 184 THR A CA 1
ATOM 1423 C C . THR A 1 184 ? 8.500 -10.928 20.157 1.00 80.00 184 THR A C 1
ATOM 1425 O O . THR A 1 184 ? 9.669 -10.543 20.184 1.00 80.00 184 THR A O 1
ATOM 1428 N N . THR A 1 185 ? 7.957 -11.441 19.053 1.00 86.56 185 THR A N 1
ATOM 1429 C CA . THR A 1 185 ? 8.714 -11.693 17.828 1.00 86.56 185 THR A CA 1
ATOM 1430 C C . THR A 1 185 ? 8.347 -10.712 16.717 1.00 86.56 185 THR A C 1
ATOM 1432 O O . THR A 1 185 ? 7.310 -10.050 16.726 1.00 86.56 185 THR A O 1
ATOM 1435 N N . ILE A 1 186 ? 9.177 -10.689 15.673 1.00 84.88 186 ILE A N 1
ATOM 1436 C CA . ILE A 1 186 ? 8.934 -9.930 14.438 1.00 84.88 186 ILE A CA 1
ATOM 1437 C C . ILE A 1 186 ? 7.603 -10.292 13.743 1.00 84.88 186 ILE A C 1
ATOM 1439 O O . ILE A 1 186 ? 7.104 -9.542 12.905 1.00 84.88 186 ILE A O 1
ATOM 1443 N N . ARG A 1 187 ? 6.998 -11.437 14.094 1.00 87.06 187 ARG A N 1
ATOM 1444 C CA . ARG A 1 187 ? 5.737 -11.930 13.525 1.00 87.06 187 ARG A CA 1
ATOM 1445 C C . ARG A 1 187 ? 4.579 -10.970 13.767 1.00 87.06 187 ARG A C 1
ATOM 1447 O O . ARG A 1 187 ? 3.800 -10.751 12.844 1.00 87.06 187 ARG A O 1
ATOM 1454 N N . SER A 1 188 ? 4.509 -10.364 14.954 1.00 85.75 188 SER A N 1
ATOM 1455 C CA . SER A 1 188 ? 3.479 -9.366 15.262 1.00 85.75 188 SER A CA 1
ATOM 1456 C C . SER A 1 188 ? 3.620 -8.113 14.392 1.00 85.75 188 SER A C 1
ATOM 1458 O O . SER A 1 188 ? 2.612 -7.526 14.003 1.00 85.75 188 SER A O 1
ATOM 1460 N N . ASP A 1 189 ? 4.847 -7.697 14.067 1.00 89.25 189 ASP A N 1
ATOM 1461 C CA . ASP A 1 189 ? 5.066 -6.544 13.188 1.00 89.25 189 ASP A CA 1
ATOM 1462 C C . ASP A 1 189 ? 4.684 -6.885 11.736 1.00 89.25 189 ASP A C 1
ATOM 1464 O O . ASP A 1 189 ? 4.049 -6.078 11.062 1.00 89.25 189 ASP A O 1
ATOM 1468 N N . ILE A 1 190 ? 5.009 -8.090 11.248 1.00 91.81 190 ILE A N 1
ATOM 1469 C CA . ILE A 1 190 ? 4.605 -8.549 9.903 1.00 91.81 190 ILE A CA 1
ATOM 1470 C C . ILE A 1 190 ? 3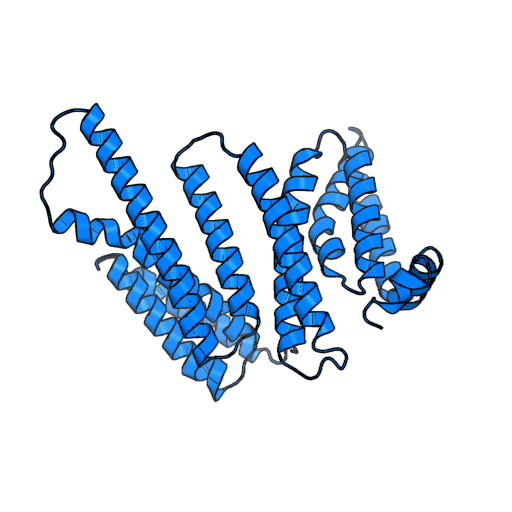.079 -8.587 9.797 1.00 91.81 190 ILE A C 1
ATOM 1472 O O . ILE A 1 190 ? 2.508 -8.052 8.847 1.00 91.81 190 ILE A O 1
ATOM 1476 N N . ALA A 1 191 ? 2.416 -9.182 10.790 1.00 91.12 191 ALA A N 1
ATOM 1477 C CA . ALA A 1 191 ? 0.964 -9.261 10.837 1.00 91.12 191 ALA A CA 1
ATOM 1478 C C . ALA A 1 191 ? 0.321 -7.871 10.843 1.00 91.12 191 ALA A C 1
ATOM 1480 O O . ALA A 1 191 ? -0.669 -7.660 10.148 1.00 91.12 191 ALA A O 1
ATOM 1481 N N . PHE A 1 192 ? 0.887 -6.907 11.574 1.00 90.62 192 PHE A N 1
ATOM 1482 C CA . PHE A 1 192 ? 0.410 -5.526 11.561 1.00 90.62 192 PHE A CA 1
ATOM 1483 C C . PHE A 1 192 ? 0.409 -4.927 10.144 1.00 90.62 192 PHE A C 1
ATOM 1485 O O . PHE A 1 192 ? -0.615 -4.397 9.709 1.00 90.62 192 PHE A O 1
ATOM 1492 N N . TRP A 1 193 ? 1.512 -5.056 9.399 1.00 94.25 193 TRP A N 1
ATOM 1493 C CA . TRP A 1 193 ? 1.605 -4.519 8.035 1.00 94.25 193 TRP A CA 1
ATOM 1494 C C . TRP A 1 193 ? 0.700 -5.251 7.042 1.00 94.25 193 TRP A C 1
ATOM 1496 O O . TRP A 1 193 ? 0.095 -4.610 6.185 1.00 94.25 193 TRP A O 1
ATOM 1506 N N . LEU A 1 194 ? 0.554 -6.573 7.176 1.00 95.12 194 LEU A N 1
ATOM 1507 C CA . LEU A 1 194 ? -0.374 -7.347 6.348 1.00 95.12 194 LEU A CA 1
ATOM 1508 C C . LEU A 1 194 ? -1.836 -6.971 6.622 1.00 95.12 194 LEU A C 1
ATOM 1510 O O . LEU A 1 194 ? -2.609 -6.851 5.677 1.00 95.12 194 LEU A O 1
ATOM 1514 N N . HIS A 1 195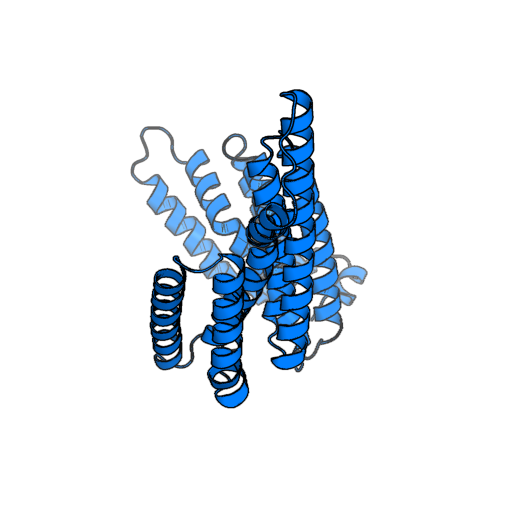 ? -2.216 -6.726 7.881 1.00 93.44 195 HIS A N 1
ATOM 1515 C CA . HIS A 1 195 ? -3.550 -6.218 8.215 1.00 93.44 195 HIS A CA 1
ATOM 1516 C C . HIS A 1 195 ? -3.795 -4.824 7.633 1.00 93.44 195 HIS A C 1
ATOM 1518 O O . HIS A 1 195 ? -4.902 -4.555 7.176 1.00 93.44 195 HIS A O 1
ATOM 1524 N N . LEU A 1 196 ? -2.787 -3.944 7.643 1.00 92.62 196 LEU A N 1
ATOM 1525 C CA . LEU A 1 196 ? -2.899 -2.612 7.047 1.00 92.62 196 LEU A CA 1
ATOM 1526 C C . LEU A 1 196 ? -3.121 -2.694 5.530 1.00 92.62 196 LEU A C 1
ATOM 1528 O O . LEU A 1 196 ? -4.028 -2.045 5.017 1.00 92.62 196 LEU A O 1
ATOM 1532 N N . LEU A 1 197 ? -2.341 -3.527 4.834 1.00 95.75 197 LEU A N 1
ATOM 1533 C CA . LEU A 1 197 ? -2.509 -3.768 3.400 1.00 95.75 197 LEU A CA 1
ATOM 1534 C C . LEU A 1 197 ? -3.892 -4.353 3.088 1.00 95.75 197 LEU A C 1
ATOM 1536 O O . LEU A 1 197 ? -4.615 -3.818 2.251 1.00 95.75 197 LEU A O 1
ATOM 1540 N N . ALA A 1 198 ? -4.272 -5.421 3.795 1.00 95.88 198 ALA A N 1
ATOM 1541 C CA . ALA A 1 198 ? -5.565 -6.070 3.623 1.00 95.88 198 ALA A CA 1
ATOM 1542 C C . ALA A 1 198 ? -6.726 -5.103 3.870 1.00 95.88 198 ALA A C 1
ATOM 1544 O O . ALA A 1 198 ? -7.711 -5.132 3.140 1.00 95.88 198 ALA A O 1
ATOM 1545 N N . ALA A 1 199 ? -6.604 -4.224 4.869 1.00 94.12 199 ALA A N 1
ATOM 1546 C CA . ALA A 1 199 ? -7.616 -3.219 5.139 1.00 94.12 199 ALA A CA 1
ATOM 1547 C C . ALA A 1 199 ? -7.828 -2.303 3.932 1.00 94.12 199 ALA A C 1
ATOM 1549 O O . ALA A 1 199 ? -8.967 -2.166 3.506 1.00 94.12 199 ALA A O 1
ATOM 1550 N N . CYS A 1 200 ? -6.765 -1.755 3.335 1.00 92.81 200 CYS A N 1
ATOM 1551 C CA . CYS A 1 200 ? -6.886 -0.914 2.140 1.00 92.81 200 CYS A CA 1
ATOM 1552 C C . CYS A 1 200 ? -7.498 -1.666 0.949 1.00 92.81 200 CYS A C 1
ATOM 1554 O O . CYS A 1 200 ? -8.360 -1.117 0.266 1.00 92.81 200 CYS A O 1
ATOM 1556 N N . MET A 1 201 ? -7.089 -2.920 0.731 1.00 95.25 201 MET A N 1
ATOM 1557 C CA . MET A 1 201 ? -7.596 -3.748 -0.371 1.00 95.25 201 MET A CA 1
ATOM 1558 C C . MET A 1 201 ? -9.070 -4.129 -0.213 1.00 95.25 201 MET A C 1
ATOM 1560 O O . MET A 1 201 ? -9.767 -4.290 -1.204 1.00 95.25 201 MET A O 1
ATOM 1564 N N . VAL A 1 202 ? -9.567 -4.269 1.018 1.00 95.06 202 VAL A N 1
ATOM 1565 C CA . VAL A 1 202 ? -10.977 -4.602 1.266 1.00 95.06 202 VAL A CA 1
ATOM 1566 C C . VAL A 1 202 ? -11.846 -3.347 1.285 1.00 95.06 202 VAL A C 1
ATOM 1568 O O . VAL A 1 202 ? -12.912 -3.331 0.678 1.00 95.06 202 VAL A O 1
ATOM 1571 N N . THR A 1 203 ? -11.427 -2.290 1.984 1.00 94.56 203 THR A N 1
ATOM 1572 C CA . THR A 1 203 ? -12.278 -1.110 2.199 1.00 94.56 203 THR A CA 1
ATOM 1573 C C . THR A 1 203 ? -12.511 -0.332 0.910 1.00 94.56 203 THR A C 1
ATOM 1575 O O . THR A 1 203 ? -13.662 -0.053 0.582 1.00 94.56 203 THR A O 1
ATOM 1578 N N . HIS A 1 204 ? -11.455 -0.008 0.161 1.00 93.19 204 HIS A N 1
ATOM 1579 C CA . HIS A 1 204 ? -11.549 0.850 -1.019 1.00 93.19 204 HIS A CA 1
ATOM 1580 C C . HIS A 1 204 ? -12.568 0.353 -2.064 1.00 93.19 204 HIS A C 1
ATOM 1582 O O . HIS A 1 204 ? -13.498 1.108 -2.358 1.00 93.19 204 HIS A O 1
ATOM 1588 N N . PRO A 1 205 ? -12.499 -0.894 -2.577 1.00 93.75 205 PRO A N 1
ATOM 1589 C CA . PRO A 1 205 ? -13.454 -1.372 -3.580 1.00 93.75 205 PRO A CA 1
ATOM 1590 C C . PRO A 1 205 ? -14.890 -1.497 -3.053 1.00 93.75 205 PRO A C 1
ATOM 1592 O O . PRO A 1 205 ? -15.826 -1.326 -3.834 1.00 93.75 205 PRO A O 1
ATOM 1595 N N . ILE A 1 206 ? -15.089 -1.755 -1.750 1.00 94.88 206 ILE A N 1
ATOM 1596 C CA . ILE A 1 206 ? -16.426 -1.781 -1.134 1.00 94.88 206 ILE A CA 1
ATOM 1597 C C . ILE A 1 206 ? -17.023 -0.375 -1.099 1.00 94.88 206 ILE A C 1
ATOM 1599 O O . ILE A 1 206 ? -18.160 -0.187 -1.520 1.00 94.88 206 ILE A O 1
ATOM 1603 N N . PHE A 1 207 ? -16.275 0.621 -0.616 1.00 95.00 207 PHE A N 1
ATOM 1604 C CA . PHE A 1 207 ? -16.784 1.990 -0.539 1.00 95.00 207 PHE A CA 1
ATOM 1605 C C . PHE A 1 207 ? -16.951 2.616 -1.920 1.00 95.00 207 PHE A C 1
ATOM 1607 O O . PHE A 1 207 ? -17.944 3.299 -2.145 1.00 95.00 207 PHE A O 1
ATOM 1614 N N . TRP A 1 208 ? -16.051 2.330 -2.861 1.00 92.94 208 TRP A N 1
ATOM 1615 C CA . TRP A 1 208 ? -16.209 2.748 -4.253 1.00 92.94 208 TRP A CA 1
ATOM 1616 C C . TRP A 1 208 ? -17.466 2.138 -4.899 1.00 92.94 208 TRP A C 1
ATOM 1618 O O . TRP A 1 208 ? -18.106 2.780 -5.719 1.00 92.94 208 TRP A O 1
ATOM 1628 N N . ALA A 1 209 ? -17.883 0.936 -4.488 1.00 92.88 209 ALA A N 1
ATOM 1629 C CA . ALA A 1 209 ? -19.100 0.303 -5.002 1.00 92.88 209 ALA A CA 1
ATOM 1630 C C . ALA A 1 209 ? -20.399 1.030 -4.650 1.00 92.88 209 ALA A C 1
ATOM 1632 O O . ALA A 1 209 ? -21.378 0.924 -5.381 1.00 92.88 209 ALA A O 1
ATOM 1633 N N . ILE A 1 210 ? -20.428 1.649 -3.474 1.00 94.81 210 ILE A N 1
ATOM 1634 C CA . ILE A 1 210 ? -21.656 2.142 -2.845 1.00 94.81 210 ILE A CA 1
ATOM 1635 C C . ILE A 1 210 ? -21.693 3.664 -2.770 1.00 94.81 210 ILE A C 1
ATOM 1637 O O . ILE A 1 210 ? -22.767 4.225 -2.604 1.00 94.81 210 ILE A O 1
ATOM 1641 N N . MET A 1 211 ? -20.548 4.341 -2.856 1.00 94.12 211 MET A N 1
ATOM 1642 C CA . MET A 1 211 ? -20.468 5.797 -2.814 1.00 94.12 211 MET A CA 1
ATOM 1643 C C . MET A 1 211 ? -20.392 6.384 -4.229 1.00 94.12 211 MET A C 1
ATOM 1645 O O . MET A 1 211 ? -19.645 5.858 -5.052 1.00 94.12 211 MET A O 1
ATOM 1649 N N . PRO A 1 212 ? -21.069 7.516 -4.493 1.00 92.12 212 PRO A N 1
ATOM 1650 C CA . PRO A 1 212 ? -21.836 8.328 -3.539 1.00 92.12 212 PRO A CA 1
ATOM 1651 C C . PRO A 1 212 ? -23.306 7.906 -3.362 1.00 92.12 212 PRO A C 1
ATOM 1653 O O . PRO A 1 212 ? -23.963 8.440 -2.474 1.00 92.12 212 PRO A O 1
ATOM 1656 N N . ASP A 1 213 ? -23.811 6.964 -4.161 1.00 93.38 213 ASP A N 1
ATOM 1657 C CA . ASP A 1 213 ? -25.253 6.709 -4.327 1.00 93.38 213 ASP A CA 1
ATOM 1658 C C . ASP A 1 213 ? -25.960 6.142 -3.079 1.00 93.38 213 ASP A C 1
ATOM 1660 O O . ASP A 1 213 ? -27.141 6.402 -2.845 1.00 93.38 213 ASP A O 1
ATOM 1664 N N . TYR A 1 214 ? -25.242 5.390 -2.241 1.00 95.44 214 TYR A N 1
ATOM 1665 C CA . TYR A 1 214 ? -25.773 4.685 -1.071 1.00 95.44 214 TYR A CA 1
ATOM 1666 C C . TYR A 1 214 ? -25.010 5.047 0.217 1.00 95.44 214 TYR A C 1
ATOM 1668 O O . TYR A 1 214 ? -24.391 4.185 0.856 1.00 95.44 214 TYR A O 1
ATOM 1676 N N . PRO A 1 215 ? -25.074 6.306 0.683 1.00 93.62 215 PRO A N 1
ATOM 1677 C CA . PRO A 1 215 ? -24.281 6.753 1.825 1.00 93.62 215 PRO A CA 1
ATOM 1678 C C . PRO A 1 215 ? -24.729 6.113 3.150 1.00 93.62 215 PRO A C 1
ATOM 1680 O O . PRO A 1 215 ? -23.907 5.856 4.027 1.00 93.62 215 PRO A O 1
ATOM 1683 N N . ILE A 1 216 ? -26.013 5.760 3.289 1.00 94.88 216 ILE A N 1
ATOM 1684 C CA . ILE A 1 216 ? -26.516 5.011 4.455 1.00 94.88 216 ILE A CA 1
ATOM 1685 C C . ILE A 1 216 ? -25.904 3.602 4.494 1.00 94.88 216 ILE A C 1
ATOM 1687 O O . ILE A 1 216 ? -25.485 3.139 5.557 1.00 94.88 216 ILE A O 1
ATOM 1691 N N . ALA A 1 217 ? -25.792 2.936 3.338 1.00 96.19 217 ALA A N 1
ATOM 1692 C CA . ALA A 1 217 ? -25.135 1.635 3.246 1.00 96.19 217 ALA A CA 1
ATOM 1693 C C . ALA A 1 217 ? -23.642 1.745 3.594 1.00 96.19 217 ALA A C 1
ATOM 1695 O O . ALA A 1 217 ? -23.124 0.902 4.322 1.00 96.19 217 ALA A O 1
ATOM 1696 N N . ALA A 1 218 ? -22.968 2.817 3.166 1.00 95.94 218 ALA A N 1
ATOM 1697 C CA . ALA A 1 218 ? -21.576 3.086 3.528 1.00 95.94 218 ALA A CA 1
ATOM 1698 C C . ALA A 1 218 ? -21.378 3.255 5.043 1.00 95.94 218 ALA A C 1
ATOM 1700 O O . ALA A 1 218 ? -20.442 2.688 5.612 1.00 95.94 218 ALA A O 1
ATOM 1701 N N . ILE A 1 219 ? -22.288 3.959 5.723 1.00 95.12 219 ILE A N 1
ATOM 1702 C CA . ILE A 1 219 ? -22.274 4.075 7.189 1.00 95.12 219 ILE A CA 1
ATOM 1703 C C . ILE A 1 219 ? -22.492 2.701 7.844 1.00 95.12 219 ILE A C 1
ATOM 1705 O O . ILE A 1 219 ? -21.768 2.344 8.774 1.00 95.12 219 ILE A O 1
ATOM 1709 N N . ALA A 1 220 ? -23.434 1.895 7.344 1.00 96.25 220 ALA A N 1
ATOM 1710 C CA . ALA A 1 220 ? -23.678 0.547 7.862 1.00 96.25 220 ALA A CA 1
ATOM 1711 C C . ALA A 1 220 ? -22.452 -0.373 7.696 1.00 96.25 220 ALA A C 1
ATOM 1713 O O . ALA A 1 220 ? -22.072 -1.078 8.634 1.00 96.25 220 ALA A O 1
ATOM 1714 N N . VAL A 1 221 ? -21.784 -0.318 6.539 1.00 95.81 221 VAL A N 1
ATOM 1715 C CA . VAL A 1 221 ? -20.525 -1.034 6.282 1.00 95.81 221 VAL A CA 1
ATOM 1716 C C . VAL A 1 221 ? -19.426 -0.566 7.236 1.00 95.81 221 VAL A C 1
ATOM 1718 O O . VAL A 1 221 ? -18.728 -1.401 7.808 1.00 95.81 221 VAL A O 1
ATOM 1721 N N . PHE A 1 222 ? -19.283 0.741 7.471 1.00 95.25 222 PHE A N 1
ATOM 1722 C CA . PHE A 1 222 ? -18.317 1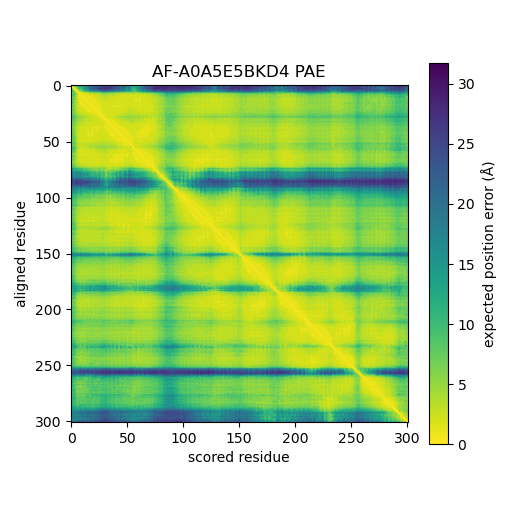.266 8.440 1.00 95.25 222 PHE A CA 1
ATOM 1723 C C . PHE A 1 222 ? -18.566 0.727 9.858 1.00 95.25 222 PHE A C 1
ATOM 1725 O O . PHE A 1 222 ? -17.625 0.303 10.536 1.00 95.25 222 PHE A O 1
ATOM 1732 N N . VAL A 1 223 ? -19.826 0.689 10.304 1.00 94.38 223 VAL A N 1
ATOM 1733 C CA . VAL A 1 223 ? -20.193 0.112 11.608 1.00 94.38 223 VAL A CA 1
ATOM 1734 C C . VAL A 1 223 ? -19.837 -1.374 11.657 1.00 94.38 223 VAL A C 1
ATOM 1736 O O . VAL A 1 223 ? -19.212 -1.816 12.621 1.00 94.38 223 VAL A O 1
ATOM 1739 N N . LEU A 1 224 ? -20.149 -2.137 10.605 1.00 94.88 224 LEU A N 1
ATOM 1740 C CA . LEU A 1 224 ? -19.785 -3.552 10.505 1.00 94.88 224 LEU A CA 1
ATOM 1741 C C . LEU A 1 224 ? -18.265 -3.761 10.595 1.00 94.88 224 LEU A C 1
ATOM 1743 O O . LEU A 1 224 ? -17.801 -4.579 11.390 1.00 94.88 224 LEU A O 1
ATOM 1747 N N . LEU A 1 225 ? -17.479 -2.994 9.834 1.00 93.56 225 LEU A N 1
ATOM 1748 C CA . LEU A 1 225 ? -16.015 -3.047 9.876 1.00 93.56 225 LEU A CA 1
ATOM 1749 C C . LEU A 1 225 ? -15.467 -2.661 11.254 1.00 93.56 225 LEU A C 1
ATOM 1751 O O . LEU A 1 225 ? -14.512 -3.277 11.723 1.00 93.56 225 LEU A O 1
ATOM 1755 N N . THR A 1 226 ? -16.092 -1.698 11.935 1.00 92.50 226 THR A N 1
ATOM 1756 C CA . THR A 1 226 ? -15.732 -1.293 13.302 1.00 92.50 226 THR A CA 1
ATOM 1757 C C . THR A 1 226 ? -15.985 -2.420 14.303 1.00 92.50 226 THR A C 1
ATOM 1759 O O . THR A 1 226 ? -15.127 -2.707 15.141 1.00 92.50 226 THR A O 1
ATOM 1762 N N . LEU A 1 227 ? -17.119 -3.119 14.191 1.00 92.19 227 LEU A N 1
ATOM 1763 C CA . LEU A 1 227 ? -17.420 -4.292 15.014 1.00 92.19 227 LEU A CA 1
ATOM 1764 C C . LEU A 1 227 ? -16.403 -5.415 14.774 1.00 92.19 227 LEU A C 1
ATOM 1766 O O . LEU A 1 227 ? -15.859 -5.956 15.736 1.00 92.19 227 LEU A O 1
ATOM 1770 N N . ILE A 1 228 ? -16.080 -5.717 13.512 1.00 90.75 228 ILE A N 1
ATOM 1771 C CA . ILE A 1 228 ? -15.042 -6.700 13.152 1.00 90.75 228 ILE A CA 1
ATOM 1772 C C . ILE A 1 228 ? -13.685 -6.292 13.754 1.00 90.75 228 ILE A C 1
ATOM 1774 O O . ILE A 1 228 ? -13.002 -7.113 14.371 1.00 90.75 228 ILE A O 1
ATOM 1778 N N . SER A 1 229 ? -13.322 -5.012 13.649 1.00 90.25 229 SER A N 1
ATOM 1779 C CA . SER A 1 229 ? -12.113 -4.437 14.248 1.00 90.25 229 SER A CA 1
ATOM 1780 C C . SER A 1 229 ? -12.043 -4.628 15.768 1.00 90.25 229 SER A C 1
ATOM 1782 O O . SER A 1 229 ? -10.973 -4.949 16.291 1.00 90.25 229 SER A O 1
ATOM 1784 N N . LEU A 1 230 ? -13.164 -4.466 16.481 1.00 89.31 230 LEU A N 1
ATOM 1785 C CA . LEU A 1 230 ? -13.247 -4.683 17.930 1.00 89.31 230 LEU A CA 1
ATOM 1786 C C . LEU A 1 230 ? -13.074 -6.160 18.299 1.00 89.31 230 LEU A C 1
ATOM 1788 O O . LEU A 1 230 ? -12.339 -6.478 19.234 1.00 89.31 230 LEU A O 1
ATOM 1792 N N . VAL A 1 231 ? -13.712 -7.068 17.554 1.00 87.31 231 VAL A N 1
ATOM 1793 C CA . VAL A 1 231 ? -13.619 -8.521 17.786 1.00 87.31 231 VAL A CA 1
ATOM 1794 C C . VAL A 1 231 ? -12.175 -9.007 17.661 1.00 87.31 231 VAL A C 1
ATOM 1796 O O . VAL A 1 231 ? -11.701 -9.775 18.501 1.00 87.31 231 VAL A O 1
ATOM 1799 N N . ILE A 1 232 ? -11.468 -8.520 16.643 1.00 83.62 232 ILE A N 1
ATOM 1800 C CA . ILE A 1 232 ? -10.107 -8.949 16.301 1.00 83.62 232 ILE A CA 1
ATOM 1801 C C . ILE A 1 232 ? -9.041 -8.184 17.110 1.00 83.62 232 ILE A C 1
ATOM 1803 O O . ILE A 1 232 ? -7.876 -8.567 17.104 1.00 83.62 232 ILE A O 1
ATOM 1807 N N . ASP A 1 233 ? -9.429 -7.139 17.852 1.00 84.62 233 ASP A N 1
ATOM 1808 C CA . ASP A 1 233 ? -8.512 -6.225 18.555 1.00 84.62 233 ASP A CA 1
ATOM 1809 C C . ASP A 1 233 ? -7.512 -5.533 17.601 1.00 84.62 233 ASP A C 1
ATOM 1811 O O . ASP A 1 233 ? -6.332 -5.331 17.902 1.00 84.62 233 ASP A O 1
ATOM 1815 N N . ARG A 1 234 ? -7.978 -5.166 16.397 1.00 84.06 234 ARG A N 1
ATOM 1816 C CA . ARG A 1 234 ? -7.154 -4.532 15.354 1.00 84.06 234 ARG A CA 1
ATOM 1817 C C . ARG A 1 234 ? -7.858 -3.311 14.763 1.00 84.06 234 ARG A C 1
ATOM 1819 O O . ARG A 1 234 ? -8.896 -3.420 14.118 1.00 84.06 234 ARG A O 1
ATOM 1826 N N . ARG A 1 235 ? -7.247 -2.132 14.930 1.00 87.12 235 ARG A N 1
ATOM 1827 C CA . ARG A 1 235 ? -7.798 -0.822 14.514 1.00 87.12 235 ARG A CA 1
ATOM 1828 C C . ARG A 1 235 ? -7.698 -0.531 13.004 1.00 87.12 235 ARG A C 1
ATOM 1830 O O . ARG A 1 235 ? -8.272 0.449 12.545 1.00 87.12 235 ARG A O 1
ATOM 1837 N N . ALA A 1 236 ? -6.977 -1.349 12.231 1.00 87.94 236 ALA A N 1
ATOM 1838 C CA . ALA A 1 236 ? -6.622 -1.042 10.840 1.00 87.94 236 ALA A CA 1
ATOM 1839 C C . ALA A 1 236 ? -7.832 -0.891 9.890 1.00 87.94 236 ALA A C 1
ATOM 1841 O O . ALA A 1 236 ? -7.865 0.065 9.120 1.00 87.94 236 ALA A O 1
ATOM 1842 N N . LEU A 1 237 ? -8.840 -1.774 9.973 1.00 88.75 237 LEU A N 1
ATOM 1843 C CA . LEU A 1 237 ? -10.040 -1.715 9.114 1.00 88.75 237 LEU A CA 1
ATOM 1844 C C . LEU A 1 237 ? -10.850 -0.431 9.344 1.00 88.75 237 LEU A C 1
ATOM 1846 O O . LEU A 1 237 ? -11.235 0.251 8.394 1.00 88.75 237 LEU A O 1
ATOM 1850 N N . MET A 1 238 ? -11.057 -0.072 10.612 1.00 90.81 238 MET A N 1
ATOM 1851 C CA . MET A 1 238 ? -11.722 1.174 10.997 1.00 90.81 238 MET A CA 1
ATOM 1852 C C . MET A 1 238 ? -10.945 2.407 10.508 1.00 90.81 238 MET A C 1
ATOM 1854 O O . MET A 1 238 ? -11.529 3.314 9.926 1.00 90.81 238 MET A O 1
ATOM 1858 N N . MET A 1 239 ? -9.620 2.435 10.693 1.00 89.75 239 MET A N 1
ATOM 1859 C CA . MET A 1 239 ? -8.791 3.568 10.254 1.00 89.75 239 MET A CA 1
ATOM 1860 C C . MET A 1 239 ? -8.785 3.732 8.729 1.00 89.75 239 MET A C 1
ATOM 1862 O O . MET A 1 239 ? -8.839 4.854 8.236 1.00 89.75 239 MET A O 1
ATOM 1866 N N . SER A 1 240 ? -8.762 2.626 7.980 1.00 92.12 240 SER A N 1
ATOM 1867 C CA . SER A 1 240 ? -8.786 2.632 6.512 1.00 92.12 240 SER A CA 1
ATOM 1868 C C . SER A 1 240 ? -10.120 3.130 5.935 1.00 92.12 240 SER A C 1
ATOM 1870 O O . SER A 1 240 ? -10.147 3.690 4.842 1.00 92.12 240 SER A O 1
ATOM 1872 N N . SER A 1 241 ? -11.223 2.985 6.678 1.00 92.69 241 SER A N 1
ATOM 1873 C CA . SER A 1 241 ? -12.567 3.378 6.233 1.00 92.69 241 SER A CA 1
ATOM 1874 C C . SER A 1 241 ? -12.990 4.802 6.640 1.00 92.69 241 SER A C 1
ATOM 1876 O O . SER A 1 241 ? -14.067 5.262 6.260 1.00 92.69 241 SER A O 1
ATOM 1878 N N . L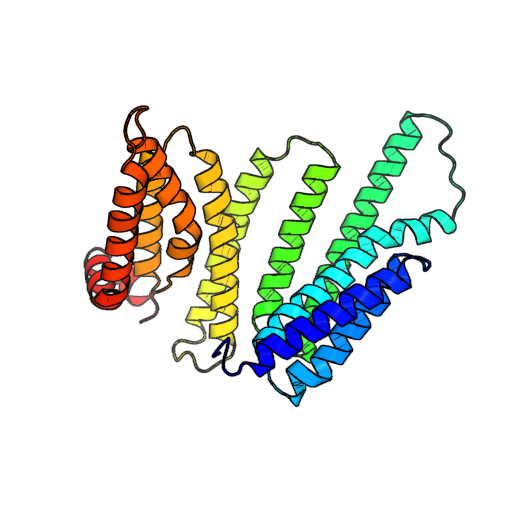EU A 1 242 ? -12.141 5.525 7.382 1.00 92.25 242 LEU A N 1
ATOM 1879 C CA . LEU A 1 242 ? -12.501 6.791 8.025 1.00 92.25 242 LEU A CA 1
ATOM 1880 C C . LEU A 1 242 ? -12.894 7.901 7.040 1.00 92.25 242 LEU A C 1
ATOM 1882 O O . LEU A 1 242 ? -13.915 8.562 7.220 1.00 92.25 242 LEU A O 1
ATOM 1886 N N . LEU A 1 243 ? -12.097 8.110 5.992 1.00 92.50 243 LEU A N 1
ATOM 1887 C CA . LEU A 1 243 ? -12.401 9.147 5.004 1.00 92.50 243 LEU A CA 1
ATOM 1888 C C . LEU A 1 243 ? -13.733 8.860 4.297 1.00 92.50 243 LEU A C 1
ATOM 1890 O O . LEU A 1 243 ? -14.521 9.778 4.096 1.00 92.50 243 LEU A O 1
ATOM 1894 N N . TYR A 1 244 ? -14.033 7.589 4.018 1.00 93.56 244 TYR A N 1
ATOM 1895 C CA . TYR A 1 244 ? -15.284 7.210 3.366 1.00 93.56 244 TYR A CA 1
ATOM 1896 C C . TYR A 1 244 ? -16.507 7.429 4.253 1.00 93.56 244 TYR A C 1
ATOM 1898 O O . TYR A 1 244 ? -17.519 7.907 3.750 1.00 93.56 244 TYR A O 1
ATOM 1906 N N . VAL A 1 245 ? -16.441 7.132 5.559 1.00 93.06 245 VAL A N 1
ATOM 1907 C CA . VAL A 1 245 ? -17.583 7.398 6.452 1.00 93.06 245 VAL A CA 1
ATOM 1908 C C . VAL A 1 245 ? -17.807 8.898 6.648 1.00 93.06 245 VAL A C 1
ATOM 1910 O O . VAL A 1 245 ? -18.954 9.336 6.674 1.00 93.06 245 VAL A O 1
ATOM 1913 N N . ILE A 1 246 ? -16.737 9.701 6.705 1.00 92.00 246 ILE A N 1
ATOM 1914 C CA . ILE A 1 246 ? -16.851 11.167 6.721 1.00 92.00 246 ILE A CA 1
ATOM 1915 C C . ILE A 1 246 ? -17.573 11.629 5.453 1.00 92.00 246 ILE A C 1
ATOM 1917 O O . ILE A 1 246 ? -18.579 12.329 5.548 1.00 92.00 246 ILE A O 1
ATOM 1921 N N . SER A 1 247 ? -17.123 11.184 4.276 1.00 91.75 247 SER A N 1
ATOM 1922 C CA . SER A 1 247 ? -17.780 11.492 3.003 1.00 91.75 247 SER A CA 1
ATOM 1923 C C . SER A 1 247 ? -19.228 11.000 2.953 1.00 91.75 247 SER A C 1
ATOM 1925 O O . SER A 1 247 ? -20.086 11.716 2.448 1.00 91.75 247 SER A O 1
ATOM 1927 N N . ALA A 1 248 ? -19.537 9.821 3.491 1.00 93.25 248 ALA A N 1
ATOM 1928 C CA . ALA A 1 248 ? -20.893 9.278 3.524 1.00 93.25 248 ALA A CA 1
ATOM 1929 C C . ALA A 1 248 ? -21.833 10.132 4.380 1.00 93.25 248 ALA A C 1
ATOM 1931 O O . ALA A 1 248 ? -22.906 10.514 3.919 1.00 93.25 248 ALA A O 1
ATOM 1932 N N . ILE A 1 249 ? -21.415 10.504 5.592 1.00 90.88 249 ILE A N 1
ATOM 1933 C CA . ILE A 1 249 ? -22.218 11.368 6.465 1.00 90.88 249 ILE A CA 1
ATOM 1934 C C . ILE A 1 249 ? -22.372 12.757 5.835 1.00 90.88 249 ILE A C 1
ATOM 1936 O O . ILE A 1 249 ? -23.463 13.319 5.881 1.00 90.88 249 ILE A O 1
ATOM 1940 N N . LEU A 1 250 ? -21.330 13.294 5.188 1.00 89.69 250 LEU A N 1
ATOM 1941 C CA . LEU A 1 250 ? -21.445 14.545 4.435 1.00 89.69 250 LEU A CA 1
ATOM 1942 C C . LEU A 1 250 ? -22.475 14.435 3.308 1.00 89.69 250 LEU A C 1
ATOM 1944 O O . LEU A 1 250 ? -23.305 15.322 3.191 1.00 89.69 250 LEU A O 1
ATOM 1948 N N . ASN A 1 251 ? -22.495 13.347 2.537 1.00 88.88 251 ASN A N 1
ATOM 1949 C CA . ASN A 1 251 ? -23.508 13.156 1.490 1.00 88.88 251 ASN A CA 1
ATOM 1950 C C . ASN A 1 251 ? -24.942 13.083 2.053 1.00 88.88 251 ASN A C 1
ATOM 1952 O O . ASN A 1 251 ? -25.871 13.526 1.391 1.00 88.88 251 ASN A O 1
ATOM 1956 N N . VAL A 1 252 ? -25.133 12.577 3.279 1.00 88.06 252 VAL A N 1
ATOM 1957 C CA . VAL A 1 252 ? -26.449 12.581 3.955 1.00 88.06 252 VAL A CA 1
ATOM 1958 C C . VAL A 1 252 ? -26.820 13.972 4.483 1.00 88.06 252 VAL A C 1
ATOM 1960 O O . VAL A 1 252 ? -27.983 14.360 4.443 1.00 88.06 252 VAL A O 1
ATOM 1963 N N . MET A 1 253 ? -25.845 14.710 5.015 1.00 82.00 253 MET A N 1
ATOM 1964 C CA . MET A 1 253 ? -26.066 15.964 5.748 1.00 82.00 253 MET A CA 1
ATOM 1965 C C . MET A 1 253 ? -26.032 17.214 4.864 1.00 82.00 253 MET A C 1
ATOM 1967 O O . MET A 1 253 ? -26.628 18.232 5.216 1.00 82.00 253 MET A O 1
ATOM 1971 N N . VAL A 1 254 ? -25.294 17.183 3.753 1.00 72.00 254 VAL A N 1
ATOM 1972 C CA . VAL A 1 254 ? -25.152 18.312 2.830 1.00 72.00 254 VAL A CA 1
ATOM 1973 C C . VAL A 1 254 ? -26.377 18.343 1.918 1.00 72.00 254 VAL A C 1
ATOM 1975 O O . VAL A 1 254 ? -26.349 17.925 0.766 1.00 72.00 254 VAL A O 1
ATOM 1978 N N . THR A 1 255 ? -27.476 18.881 2.435 1.00 65.44 255 THR A N 1
ATOM 1979 C CA . THR A 1 255 ? -28.480 19.531 1.589 1.00 65.44 255 THR A CA 1
ATOM 1980 C C . THR A 1 255 ? -27.938 20.900 1.166 1.00 65.44 255 THR A C 1
ATOM 1982 O O . THR A 1 255 ? -27.138 21.495 1.892 1.00 65.44 255 THR A O 1
ATOM 1985 N N . SER A 1 256 ? -28.358 21.414 0.007 1.00 57.50 256 SER A N 1
ATOM 1986 C CA . SER A 1 256 ? -27.818 22.596 -0.705 1.00 57.50 256 SER A CA 1
ATOM 1987 C C . SER A 1 256 ? -27.742 23.929 0.077 1.00 57.50 256 SER A C 1
ATOM 1989 O O . SER A 1 256 ? -27.333 24.945 -0.477 1.00 57.50 256 SER A O 1
ATOM 1991 N N . THR A 1 257 ? -28.088 23.942 1.364 1.00 58.72 257 THR A N 1
ATOM 1992 C CA . THR A 1 257 ? -28.151 25.107 2.259 1.00 58.72 257 THR A CA 1
ATOM 1993 C C . THR A 1 257 ? -27.341 24.964 3.562 1.00 58.72 257 THR A C 1
ATOM 1995 O O . THR A 1 257 ? -27.302 25.904 4.354 1.00 58.72 257 THR A O 1
ATOM 1998 N N . ALA A 1 258 ? -26.665 23.836 3.820 1.00 65.19 258 ALA A N 1
ATOM 1999 C CA . ALA A 1 258 ? -26.028 23.567 5.117 1.00 65.19 258 ALA A CA 1
ATOM 2000 C C . ALA A 1 258 ? -24.538 23.977 5.181 1.00 65.19 258 ALA A C 1
ATOM 2002 O O . ALA A 1 258 ? -23.642 23.136 5.061 1.00 65.19 258 ALA A O 1
ATOM 2003 N N . THR A 1 259 ? -24.259 25.254 5.469 1.00 68.00 259 THR A N 1
ATOM 2004 C CA . THR A 1 259 ? -22.893 25.797 5.671 1.00 68.00 259 THR A CA 1
ATOM 2005 C C . THR A 1 259 ? -22.135 25.184 6.858 1.00 68.00 259 THR A C 1
ATOM 2007 O O . THR A 1 259 ? -20.910 25.249 6.894 1.00 68.00 259 THR A O 1
ATOM 2010 N N . GLN A 1 260 ? -22.828 24.558 7.817 1.00 81.25 260 GLN A N 1
ATOM 2011 C CA . GLN A 1 260 ? -22.223 23.983 9.034 1.00 81.25 260 GLN A CA 1
ATOM 2012 C C . GLN A 1 260 ? -22.057 22.454 9.009 1.00 81.25 260 GLN A C 1
ATOM 2014 O O . GLN A 1 260 ? -21.507 21.881 9.951 1.00 81.25 260 GLN A O 1
ATOM 2019 N N . SER A 1 261 ? -22.500 21.782 7.944 1.00 81.44 261 SER A N 1
ATOM 2020 C CA . SER A 1 261 ? -22.472 20.315 7.809 1.00 81.44 261 SER A CA 1
ATOM 2021 C C . SER A 1 261 ? -21.081 19.723 8.070 1.00 81.44 261 SER A C 1
ATOM 2023 O O . SER A 1 261 ? -20.948 18.792 8.861 1.00 81.44 261 SER A O 1
ATOM 2025 N N . LEU A 1 262 ? -20.029 20.316 7.499 1.00 83.88 262 LEU A N 1
ATOM 2026 C CA . LEU A 1 262 ? -18.651 19.858 7.685 1.00 83.88 262 LEU A CA 1
ATOM 2027 C C . LEU A 1 262 ? -18.194 19.898 9.149 1.00 83.88 262 LEU A C 1
ATOM 2029 O O . LEU A 1 262 ? -17.587 18.942 9.628 1.00 83.88 262 LEU A O 1
ATOM 2033 N N . ALA A 1 263 ? -18.511 20.979 9.866 1.00 87.06 263 ALA A N 1
ATOM 2034 C CA . ALA A 1 263 ? -18.149 21.125 11.273 1.00 87.06 263 ALA A CA 1
ATOM 2035 C C . ALA A 1 263 ? -18.871 20.086 12.143 1.00 87.06 263 ALA A C 1
ATOM 2037 O O . ALA A 1 263 ? -18.247 19.447 12.990 1.00 87.06 263 ALA A O 1
ATOM 2038 N N . VAL A 1 264 ? -20.165 19.862 11.888 1.00 86.75 264 VAL A N 1
ATOM 2039 C CA . VAL A 1 264 ? -20.957 18.847 12.597 1.00 86.75 264 VAL A CA 1
ATOM 2040 C C . VAL A 1 264 ? -20.396 17.449 12.344 1.00 86.75 264 VAL A C 1
ATOM 2042 O O . VAL A 1 264 ? -20.164 16.713 13.301 1.00 86.75 264 VAL A O 1
ATOM 2045 N N . VAL A 1 265 ? -20.107 17.087 11.089 1.00 88.81 265 VAL A N 1
ATOM 2046 C CA . VAL A 1 265 ? -19.522 15.774 10.768 1.00 88.81 265 VAL A CA 1
ATOM 2047 C C . VAL A 1 265 ? -18.158 15.599 11.431 1.00 88.81 265 VAL A C 1
ATOM 2049 O O . VAL A 1 265 ? -17.907 14.549 12.021 1.00 88.81 265 VAL A O 1
ATOM 2052 N N . ALA A 1 266 ? -17.299 16.619 11.404 1.00 87.69 266 ALA A N 1
ATOM 2053 C CA . ALA A 1 266 ? -15.992 16.562 12.054 1.00 87.69 266 ALA A CA 1
ATOM 2054 C C . ALA A 1 266 ? -16.105 16.348 13.574 1.00 87.69 266 ALA A C 1
ATOM 2056 O O . ALA A 1 266 ? -15.389 15.511 14.124 1.00 87.69 266 ALA A O 1
ATOM 2057 N N . ILE A 1 267 ? -17.029 17.048 14.246 1.00 90.69 267 ILE A N 1
ATOM 2058 C CA . ILE A 1 267 ? -17.272 16.892 15.689 1.00 90.69 267 ILE A CA 1
ATOM 2059 C C . ILE A 1 267 ? -17.840 15.505 15.999 1.00 90.69 267 ILE A C 1
ATOM 2061 O O . ILE A 1 267 ? -17.355 14.842 16.914 1.00 90.69 267 ILE A O 1
ATOM 2065 N N . VAL A 1 268 ? -18.840 15.046 15.243 1.00 90.06 268 VAL A N 1
ATOM 2066 C CA . VAL A 1 268 ? -19.503 13.756 15.484 1.00 90.06 268 VAL A CA 1
ATOM 2067 C C . VAL A 1 268 ? -18.540 12.598 15.240 1.00 90.06 268 VAL A C 1
ATOM 2069 O O . VAL A 1 268 ? -18.363 11.753 16.116 1.00 90.06 268 VAL A O 1
ATOM 2072 N N . VAL A 1 269 ? -17.879 12.567 14.081 1.00 88.56 269 VAL A N 1
ATOM 2073 C CA . VAL A 1 269 ? -16.948 11.487 13.730 1.00 88.56 269 VAL A CA 1
ATOM 2074 C C . VAL A 1 269 ? -15.703 11.547 14.612 1.00 88.56 269 VAL A C 1
ATOM 2076 O O . VAL A 1 269 ? -15.306 10.529 15.178 1.00 88.56 269 VAL A O 1
ATOM 2079 N N . GLY A 1 270 ? -15.108 12.730 14.788 1.00 89.25 270 GLY A N 1
ATOM 2080 C CA . GLY A 1 270 ? -13.937 12.915 15.645 1.00 89.25 270 GLY A CA 1
ATOM 2081 C C . GLY A 1 270 ? -14.225 12.552 17.102 1.00 89.25 270 GLY A C 1
ATOM 2082 O O . GLY A 1 270 ? -13.469 11.799 17.711 1.00 89.25 270 GLY A O 1
ATOM 2083 N N . GLY A 1 271 ? -15.355 13.010 17.645 1.00 92.00 271 GLY A N 1
ATOM 2084 C CA . GLY A 1 271 ? -15.804 12.677 18.996 1.00 92.00 271 GLY A CA 1
ATOM 2085 C C . GLY A 1 271 ? -16.052 11.179 19.178 1.00 92.00 271 GLY A C 1
ATOM 2086 O O . GLY A 1 271 ? -15.534 10.587 20.125 1.00 92.00 271 GLY A O 1
ATOM 2087 N N . ALA A 1 272 ? -16.764 10.540 18.244 1.00 88.94 272 ALA A N 1
ATOM 2088 C CA . ALA A 1 272 ? -17.002 9.097 18.275 1.00 88.94 272 ALA A CA 1
ATOM 2089 C C . ALA A 1 272 ? -15.689 8.297 18.256 1.00 88.94 272 ALA A C 1
ATOM 2091 O O . ALA A 1 272 ? -15.528 7.357 19.037 1.00 88.94 272 ALA A O 1
ATOM 2092 N N . LEU A 1 273 ? -14.722 8.698 17.425 1.00 89.00 273 LEU A N 1
ATOM 2093 C CA . LEU A 1 273 ? -13.400 8.072 17.375 1.00 89.00 273 LEU A CA 1
ATOM 2094 C C . LEU A 1 273 ? -12.599 8.263 18.664 1.00 89.00 273 LEU A C 1
ATOM 2096 O O . LEU A 1 273 ? -11.941 7.323 19.110 1.00 89.00 273 LEU A O 1
ATOM 2100 N N . LEU A 1 274 ? -12.639 9.453 19.269 1.00 90.19 274 LEU A N 1
ATOM 2101 C CA . LEU A 1 274 ? -11.952 9.725 20.534 1.00 90.19 274 LEU A CA 1
ATOM 2102 C C . LEU A 1 274 ? -12.527 8.874 21.667 1.00 90.19 274 LEU A C 1
ATOM 2104 O O . LEU A 1 274 ? -11.766 8.235 22.395 1.00 90.19 274 LEU A O 1
ATOM 2108 N N . ILE A 1 275 ? -13.857 8.799 21.767 1.00 91.81 275 ILE A N 1
ATOM 2109 C CA . ILE A 1 275 ? -14.553 7.953 22.743 1.00 91.81 275 ILE A CA 1
ATOM 2110 C C . ILE A 1 275 ? -14.180 6.486 22.519 1.00 91.81 275 ILE A C 1
ATOM 2112 O O . ILE A 1 275 ? -13.750 5.810 23.452 1.00 91.81 275 ILE A O 1
ATOM 2116 N N . LEU A 1 276 ? -14.268 5.991 21.284 1.00 89.06 276 LEU A N 1
ATOM 2117 C CA . LEU A 1 276 ? -13.932 4.603 20.971 1.00 89.06 276 LEU A CA 1
ATOM 2118 C C . LEU A 1 276 ? -12.448 4.288 21.227 1.00 89.06 276 LEU A C 1
ATOM 2120 O O . LEU A 1 276 ? -12.114 3.187 21.661 1.00 89.06 276 LEU A O 1
ATOM 2124 N N . SER A 1 277 ? -11.550 5.249 20.993 1.00 86.19 277 SER A N 1
ATOM 2125 C CA . SER A 1 277 ? -10.120 5.102 21.280 1.00 86.19 277 SER A CA 1
ATOM 2126 C C . SER A 1 277 ? -9.844 5.030 22.784 1.00 86.19 277 SER A C 1
ATOM 2128 O O . SER A 1 277 ? -9.060 4.177 23.208 1.00 86.19 277 SER A O 1
ATOM 2130 N N . ALA A 1 278 ? -10.509 5.877 23.582 1.00 89.31 278 ALA A N 1
ATOM 2131 C CA . ALA A 1 278 ? -10.383 5.913 25.040 1.00 89.31 278 ALA A CA 1
ATOM 2132 C C . ALA A 1 278 ? -10.997 4.672 25.710 1.00 89.31 278 ALA A C 1
ATOM 2134 O O . ALA A 1 278 ? -10.400 4.091 26.614 1.00 89.31 278 ALA A O 1
ATOM 2135 N N . PHE A 1 279 ? -12.156 4.219 25.228 1.00 92.00 279 PHE A N 1
ATOM 2136 C CA . PHE A 1 279 ? -12.910 3.096 25.793 1.00 92.00 279 PHE A CA 1
ATOM 2137 C C . PHE A 1 279 ? -12.785 1.807 24.971 1.00 92.00 279 PHE A C 1
ATOM 2139 O O . PHE A 1 279 ? -13.664 0.948 25.021 1.00 92.00 279 PHE A O 1
ATOM 2146 N N . TRP A 1 280 ? -11.666 1.623 24.265 1.00 88.25 280 TRP A N 1
ATOM 2147 C CA . TRP A 1 280 ? -11.457 0.474 23.378 1.00 88.25 280 TRP A CA 1
ATOM 2148 C C . TRP A 1 280 ? -11.672 -0.879 24.075 1.00 88.25 280 TRP A C 1
ATOM 2150 O O . TRP A 1 280 ? -12.409 -1.728 23.576 1.00 88.25 280 TRP A O 1
ATOM 2160 N N . HIS A 1 281 ? -11.071 -1.081 25.256 1.00 86.94 281 HIS A N 1
ATOM 2161 C CA . HIS A 1 281 ? -11.200 -2.338 26.001 1.00 86.94 281 HIS A CA 1
ATOM 2162 C C . HIS A 1 281 ? -12.640 -2.602 26.491 1.00 86.94 281 HIS A C 1
ATOM 2164 O O . HIS A 1 281 ? -13.142 -3.703 26.243 1.00 86.94 281 HIS A O 1
ATOM 2170 N N . PRO A 1 282 ? -13.347 -1.634 27.117 1.00 89.56 282 PRO A N 1
ATOM 2171 C CA . PRO A 1 282 ? -14.774 -1.769 27.417 1.00 89.56 282 PRO A CA 1
ATOM 2172 C C . PRO A 1 282 ? -15.650 -2.065 26.193 1.00 89.56 282 PRO A C 1
ATOM 2174 O O . PRO A 1 282 ? -16.461 -2.993 26.237 1.00 89.56 282 PRO A O 1
ATOM 2177 N N . SER A 1 283 ? -15.472 -1.332 25.088 1.00 88.25 283 SER A N 1
ATOM 2178 C CA . SER A 1 283 ? -16.237 -1.530 23.850 1.00 88.25 283 SER A CA 1
ATOM 2179 C C . SER A 1 283 ? -16.014 -2.925 23.273 1.00 88.25 283 SER A C 1
ATOM 2181 O O . SER A 1 283 ? -16.971 -3.615 22.921 1.00 88.25 283 SER A O 1
ATOM 2183 N N . ARG A 1 284 ? -14.761 -3.396 23.260 1.00 87.81 284 ARG A N 1
ATOM 2184 C CA . ARG A 1 284 ? -14.426 -4.769 22.872 1.00 87.81 284 ARG A CA 1
ATOM 2185 C C . ARG A 1 284 ? -15.120 -5.785 23.774 1.00 87.81 284 ARG A C 1
ATOM 2187 O O . ARG A 1 284 ? -15.729 -6.723 23.269 1.00 87.81 284 ARG A O 1
ATOM 2194 N N . ALA A 1 285 ? -15.058 -5.609 25.092 1.00 85.69 285 ALA A N 1
ATOM 2195 C CA . ALA A 1 285 ? -15.701 -6.524 26.030 1.00 85.69 285 ALA A CA 1
ATOM 2196 C C . ALA A 1 285 ? -17.222 -6.597 25.807 1.00 85.69 285 ALA A C 1
ATOM 2198 O O . ALA A 1 285 ? -17.787 -7.689 25.854 1.00 85.69 285 ALA A O 1
ATOM 2199 N N . ALA A 1 286 ? -17.876 -5.467 25.520 1.00 88.19 286 ALA A N 1
ATOM 2200 C CA . ALA A 1 286 ? -19.301 -5.419 25.196 1.00 88.19 286 ALA A CA 1
ATOM 2201 C C . ALA A 1 286 ? -19.630 -6.195 23.910 1.00 88.19 286 ALA A C 1
ATOM 2203 O O . ALA A 1 286 ? -20.524 -7.039 23.925 1.00 88.19 286 ALA A O 1
ATOM 2204 N N . VAL A 1 287 ? -18.867 -5.991 22.831 1.00 86.75 287 VAL A N 1
ATOM 2205 C CA . VAL A 1 287 ? -19.062 -6.726 21.567 1.00 86.75 287 VAL A CA 1
ATOM 2206 C C . VAL A 1 287 ? -18.794 -8.221 21.748 1.00 86.75 287 VAL A C 1
ATOM 2208 O O . VAL A 1 287 ? -19.562 -9.057 21.276 1.00 86.75 287 VAL A O 1
ATOM 2211 N N . LEU A 1 288 ? -17.750 -8.589 22.495 1.00 85.62 288 LEU A N 1
ATOM 2212 C CA . LEU A 1 288 ? -17.428 -9.991 22.751 1.00 85.62 288 LEU A CA 1
ATOM 2213 C C . LEU A 1 288 ? -18.520 -10.717 23.539 1.00 85.62 288 LEU A C 1
ATOM 2215 O O . LEU A 1 288 ? -18.651 -11.926 23.350 1.00 85.62 288 LEU A O 1
ATOM 2219 N N . LYS A 1 289 ? -19.312 -10.027 24.378 1.00 86.69 289 LYS A N 1
ATOM 2220 C CA . LYS A 1 289 ? -20.460 -10.623 25.09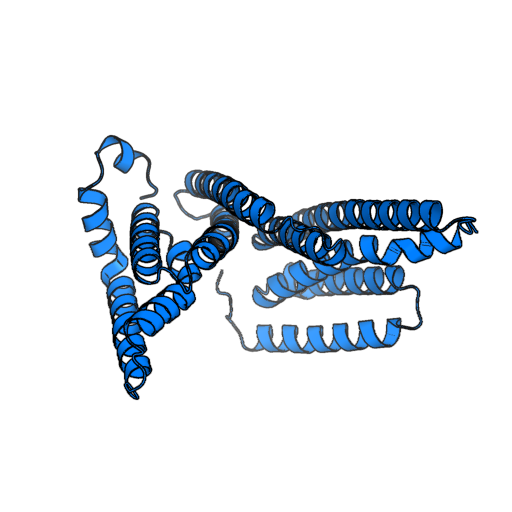1 1.00 86.69 289 LYS A CA 1
ATOM 2221 C C . LYS A 1 289 ? -21.532 -11.165 24.141 1.00 86.69 289 LYS A C 1
ATOM 2223 O O . LYS A 1 289 ? -22.154 -12.163 24.484 1.00 86.69 289 LYS A O 1
ATOM 2228 N N . LEU A 1 290 ? -21.683 -10.566 22.958 1.00 84.50 290 LEU A N 1
ATOM 2229 C CA . LEU A 1 290 ? -22.647 -10.978 21.930 1.00 84.50 290 LEU A CA 1
ATOM 2230 C C . LEU A 1 290 ? -22.202 -12.235 21.159 1.00 84.50 290 LEU A C 1
ATOM 2232 O O . LEU A 1 290 ? -23.021 -12.890 20.522 1.00 84.50 290 LEU A O 1
ATOM 2236 N N . LEU A 1 291 ? -20.912 -12.589 21.213 1.00 81.88 291 LEU A N 1
ATOM 2237 C CA . LEU A 1 291 ? -20.357 -13.749 20.511 1.00 81.88 291 LEU A CA 1
ATOM 2238 C C . LEU A 1 291 ? -20.492 -15.050 21.327 1.00 81.88 291 LEU A C 1
ATOM 2240 O O . LEU A 1 291 ? -20.205 -15.040 22.532 1.00 81.88 291 LEU A O 1
ATOM 2244 N N . PRO A 1 292 ? -20.819 -16.193 20.684 1.00 84.12 292 PRO A N 1
ATOM 2245 C CA . PRO A 1 292 ? -20.843 -17.498 21.340 1.00 84.12 292 PRO A CA 1
ATOM 2246 C C . PRO A 1 292 ? -19.482 -17.878 21.943 1.00 84.12 292 PRO A C 1
ATOM 2248 O O . PRO A 1 292 ? -18.424 -17.576 21.380 1.00 84.12 292 PRO A O 1
ATOM 2251 N N . ALA A 1 293 ? -19.496 -18.613 23.061 1.00 75.38 293 ALA A N 1
ATOM 2252 C CA . ALA A 1 293 ? -18.291 -18.961 23.825 1.00 75.38 293 ALA A CA 1
ATOM 2253 C C . ALA A 1 293 ? -17.205 -19.680 22.994 1.00 75.38 293 ALA A C 1
ATOM 2255 O O . ALA A 1 293 ? -16.014 -19.454 23.203 1.00 75.38 293 ALA A O 1
ATOM 2256 N N . GLN A 1 294 ? -17.613 -20.489 22.010 1.00 74.12 294 GLN A N 1
ATOM 2257 C CA . GLN A 1 294 ? -16.710 -21.248 21.136 1.00 74.12 294 GLN A CA 1
ATOM 2258 C C . GLN A 1 294 ? -15.832 -20.347 20.252 1.00 74.12 294 GLN A C 1
ATOM 2260 O O . GLN A 1 294 ? -14.653 -20.636 20.048 1.00 74.12 294 GLN A O 1
ATOM 2265 N N . TRP A 1 295 ? -16.384 -19.232 19.764 1.00 70.75 295 TRP A N 1
ATOM 2266 C CA . TRP A 1 295 ? -15.645 -18.248 18.970 1.00 70.75 295 TRP A CA 1
ATOM 2267 C C . TRP A 1 295 ? -14.744 -17.396 19.861 1.00 70.75 295 TRP A C 1
ATOM 2269 O O . TRP A 1 295 ? -13.594 -17.138 19.513 1.00 70.75 295 TRP A O 1
ATOM 2279 N N . ARG A 1 296 ? -15.224 -17.044 21.062 1.00 69.06 296 ARG A N 1
ATOM 2280 C CA . ARG A 1 296 ? -14.464 -16.259 22.045 1.00 69.06 296 ARG A CA 1
ATOM 2281 C C . ARG A 1 296 ? -13.163 -16.949 22.478 1.00 69.06 296 ARG A C 1
ATOM 2283 O O . ARG A 1 296 ? -12.174 -16.269 22.720 1.00 69.06 296 ARG A O 1
ATOM 2290 N N . ALA A 1 297 ? -13.141 -18.282 22.532 1.00 67.94 297 ALA A N 1
ATOM 2291 C CA . ALA A 1 297 ? -11.955 -19.058 22.908 1.00 67.94 297 ALA A CA 1
ATOM 2292 C C . ALA A 1 297 ? -10.826 -19.044 21.857 1.00 67.94 297 ALA A C 1
ATOM 2294 O O . ALA A 1 297 ? -9.679 -19.317 22.204 1.00 67.94 297 ALA A O 1
ATOM 2295 N N . ARG A 1 298 ? -11.135 -18.739 20.587 1.00 68.31 298 ARG A N 1
ATOM 2296 C CA . ARG A 1 298 ? -10.171 -18.748 19.469 1.00 68.31 298 ARG A CA 1
ATOM 2297 C C . ARG A 1 298 ? -9.606 -17.369 19.128 1.00 68.31 298 ARG A C 1
ATOM 2299 O O . ARG A 1 298 ? -8.716 -17.275 18.288 1.00 68.31 298 ARG A O 1
ATOM 2306 N N . LEU A 1 299 ? -10.137 -16.312 19.737 1.00 65.00 299 LEU A N 1
ATOM 2307 C CA . LEU A 1 299 ? -9.699 -14.947 19.475 1.00 65.00 299 LEU A CA 1
ATOM 2308 C C . LEU A 1 299 ? -8.443 -14.611 20.295 1.00 65.00 299 LEU A C 1
ATOM 2310 O O . LEU A 1 299 ? -8.318 -15.081 21.431 1.00 65.00 299 LEU A O 1
ATOM 2314 N N . PRO A 1 300 ? -7.519 -13.799 19.744 1.00 60.53 300 PRO A N 1
ATOM 2315 C CA . PRO A 1 300 ? -6.365 -13.315 20.495 1.00 60.53 300 PRO A CA 1
ATOM 2316 C C . PRO A 1 300 ? -6.854 -12.579 21.750 1.00 60.53 300 PRO A C 1
ATOM 2318 O O . PRO A 1 300 ? -7.791 -11.780 21.677 1.00 60.53 300 PRO A O 1
ATOM 2321 N N . ARG A 1 301 ? -6.283 -12.908 22.914 1.00 58.22 301 ARG A N 1
ATOM 2322 C CA . ARG A 1 301 ? -6.679 -12.301 24.193 1.00 58.22 301 ARG A CA 1
ATOM 2323 C C . ARG A 1 301 ? -6.168 -10.876 24.301 1.00 58.22 301 ARG A C 1
ATOM 2325 O O . ARG A 1 301 ? -4.958 -10.682 24.062 1.00 58.22 301 ARG A O 1
#

pLDDT: mean 87.48, std 10.65, range [46.84, 97.94]

Radius of gyration: 22.99 Å; Cα contacts (8 Å, |Δi|>4): 308; chains: 1; bounding box: 53×47×69 Å

Solvent-accessible surface area (backbone atoms only — not comparable to full-atom values): 15732 Å² total; per-residue (Å²): 134,76,69,78,84,48,75,62,47,56,52,51,42,51,55,47,51,53,51,50,51,53,49,54,64,72,27,64,88,44,62,61,30,56,37,22,50,53,50,25,51,48,30,50,54,49,36,54,48,44,31,65,70,63,63,40,53,47,44,41,54,55,33,48,51,50,25,26,51,22,30,22,44,26,16,60,37,38,50,60,63,56,52,74,74,48,94,77,76,64,89,44,74,69,54,40,54,54,50,51,52,53,50,52,54,49,19,49,54,39,16,50,48,20,23,55,49,33,28,50,55,50,34,76,72,63,67,50,47,53,33,60,36,50,31,55,50,47,52,53,53,51,52,52,53,48,44,65,72,71,67,55,93,47,62,70,60,49,38,53,48,34,33,54,50,13,52,51,40,34,57,49,18,51,55,35,38,70,74,33,82,82,60,81,53,69,45,40,53,29,19,51,36,26,34,45,51,16,21,49,35,36,42,52,47,55,48,59,72,35,51,81,87,35,28,69,58,43,44,52,49,48,52,52,40,38,52,53,20,41,68,70,73,40,68,44,44,40,63,59,38,44,68,56,40,53,52,20,52,44,65,72,54,54,51,104,78,49,90,56,39,67,61,52,51,51,50,53,53,49,49,52,49,51,50,48,65,75,39,40,69,64,53,27,54,57,58,52,67,77,49,60,72,77,61,61,73,74,46,86,129

Mean predicted aligned error: 7.04 Å

Foldseek 3Di:
DPQCPDPVLVVLLVVVVVVLVVLLVVCPPPQVLVSLVVQLVSLVVSCVPCCVPVVHRNSLLVSLLSNLVSLLVSLVRCLVVVCVVDPDDDPDPVSVVVVVVVSLVRSLVSSLVSLVVSLVVSCVPRVRLLSVLSSVVSNLVSVVVSCVVVVDPCLVVNLVVLQVVLVVLLVVLLVLCLVCLVPPDCSPVNSLNSPLSSLLSNQVSVLVVQPPPNLVVLLVVLVVQVLVCLQQVHCRNNVNSLVSNLNSQLSVQDDPPDPCSNVVSCCVSVVVVVVCVVCSVVVSVVSVVVDDPVSSVSHRD

Secondary structure (DSSP, 8-state):
--S-S-HHHHHHHHHHHHHHHHHHHHTTTS-HHHHHHHHHHHHHHHIIIIIIIT--HHHHHHHHHHHHHHHHHHHHHHHHHHHTT-----SSHHHHHHHHHHHHHHHHHHHHHHHHHHHHHHHHHH--THHHHHHHHHHHHHHHHHHHHHT---HHHHHHHHHHHHHHHHHHHHHHHHT-TT--SHHHHHHHHHHHHHHHHHHHHHHHHHTTT-HHHHHHHHHHHHHHHHHHT--HHHHHTHHHHHHHHHHHH--TT-TTHHHHHHHHHHHHHHHHHHTHHHHHHHHHHHS-HHHHTTS--